Protein AF-A0A2E5UE88-F1 (afdb_monomer)

Radius of gyration: 18.6 Å; Cα contacts (8 Å, |Δi|>4): 549; chains: 1; bounding box: 57×40×59 Å

Mean predicted aligned error: 7.6 Å

pLDDT: mean 87.01, std 12.7, range [44.0, 97.44]

Structure (mmCIF, N/CA/C/O backbone):
data_AF-A0A2E5UE88-F1
#
_entry.id   AF-A0A2E5UE88-F1
#
loop_
_atom_site.group_PDB
_atom_site.id
_atom_site.type_symbol
_atom_site.label_atom_id
_atom_site.label_alt_id
_atom_site.label_comp_id
_atom_site.label_asym_id
_atom_site.label_entity_id
_atom_site.label_seq_id
_atom_site.pdbx_PDB_ins_code
_atom_site.Cartn_x
_atom_site.Cartn_y
_atom_site.Cartn_z
_atom_site.occupancy
_atom_site.B_iso_or_equiv
_atom_site.auth_seq_id
_atom_site.auth_comp_id
_atom_site.auth_asym_id
_atom_site.auth_atom_id
_atom_site.pdbx_PDB_model_num
ATOM 1 N N . MET A 1 1 ? -8.619 -3.404 22.447 1.00 53.38 1 MET A N 1
ATOM 2 C CA . MET A 1 1 ? -9.279 -3.886 21.221 1.00 53.38 1 MET A CA 1
ATOM 3 C C . MET A 1 1 ? -8.755 -2.961 20.154 1.00 53.38 1 MET A C 1
ATOM 5 O O . MET A 1 1 ? -8.925 -1.762 20.351 1.00 53.38 1 MET A O 1
ATOM 9 N N . ALA A 1 2 ? -7.985 -3.499 19.212 1.00 66.44 2 ALA A N 1
ATOM 10 C CA . ALA A 1 2 ? -7.350 -2.713 18.164 1.00 66.44 2 ALA A CA 1
ATOM 11 C C . ALA A 1 2 ? -8.416 -2.163 17.209 1.00 66.44 2 ALA A C 1
ATOM 13 O O . ALA A 1 2 ? -9.511 -2.731 17.106 1.00 66.44 2 ALA A O 1
ATOM 14 N N . ASP A 1 3 ? -8.110 -1.041 16.566 1.00 84.44 3 ASP A N 1
ATOM 15 C CA . ASP A 1 3 ? -8.916 -0.548 15.459 1.00 84.44 3 ASP A CA 1
ATOM 16 C C . ASP A 1 3 ? -8.792 -1.509 14.272 1.00 84.44 3 ASP A C 1
ATOM 18 O O . ASP A 1 3 ? -7.754 -2.145 14.073 1.00 84.44 3 ASP A O 1
ATOM 22 N N . TYR A 1 4 ? -9.876 -1.670 13.513 1.00 88.25 4 TYR A N 1
ATOM 23 C CA . TYR A 1 4 ? -9.910 -2.597 12.389 1.00 88.25 4 TYR A CA 1
ATOM 24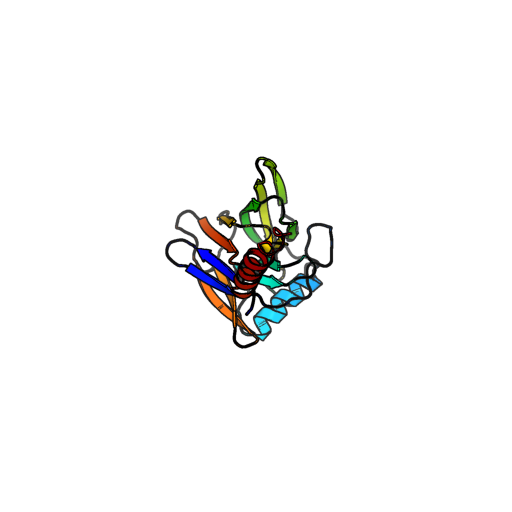 C C . TYR A 1 4 ? -10.749 -2.065 11.233 1.00 88.25 4 TYR A C 1
ATOM 26 O O . TYR A 1 4 ? -11.660 -1.244 11.401 1.00 88.25 4 TYR A O 1
ATOM 34 N N . ILE A 1 5 ? -10.450 -2.583 10.047 1.00 90.19 5 ILE A N 1
ATOM 35 C CA . ILE A 1 5 ? -11.271 -2.412 8.853 1.00 90.19 5 ILE A CA 1
ATOM 36 C C . ILE A 1 5 ? -11.789 -3.770 8.390 1.00 90.19 5 ILE A C 1
ATOM 38 O O . ILE A 1 5 ? -11.120 -4.796 8.526 1.00 90.19 5 ILE A O 1
ATOM 42 N N . GLU A 1 6 ? -12.983 -3.767 7.816 1.00 92.06 6 GLU A N 1
ATOM 43 C CA . GLU A 1 6 ? -13.506 -4.903 7.068 1.00 92.06 6 GLU A CA 1
ATOM 44 C C . GLU A 1 6 ? -13.238 -4.659 5.584 1.00 92.06 6 GLU A C 1
ATOM 46 O O . GLU A 1 6 ? -13.746 -3.700 5.001 1.00 92.06 6 GLU A O 1
ATOM 51 N N . VAL A 1 7 ? -12.428 -5.517 4.973 1.00 91.25 7 VAL A N 1
ATOM 52 C CA . VAL A 1 7 ? -12.197 -5.545 3.529 1.00 91.25 7 VAL A CA 1
ATOM 53 C C . VAL A 1 7 ? -13.207 -6.495 2.901 1.00 91.25 7 VAL A C 1
ATOM 55 O O . VAL A 1 7 ? -13.427 -7.595 3.399 1.00 91.25 7 VAL A O 1
ATOM 58 N N . SER A 1 8 ? -13.823 -6.083 1.800 1.00 91.06 8 SER A N 1
ATOM 59 C CA . SER A 1 8 ? -14.767 -6.882 1.016 1.00 91.06 8 SER A CA 1
ATOM 60 C C . SER A 1 8 ? -14.347 -6.887 -0.452 1.00 91.06 8 SER A C 1
ATOM 62 O O . SER A 1 8 ? -14.257 -5.828 -1.079 1.00 91.06 8 SER A O 1
ATOM 64 N N . GLY A 1 9 ? -14.081 -8.078 -0.993 1.00 80.31 9 GLY A N 1
ATOM 65 C CA . GLY A 1 9 ? -13.635 -8.294 -2.372 1.00 80.31 9 GLY A CA 1
ATOM 66 C C . GLY A 1 9 ? -14.612 -9.125 -3.209 1.00 80.31 9 GLY A C 1
ATOM 67 O O . GLY A 1 9 ? -15.819 -9.155 -2.964 1.00 80.31 9 GLY A O 1
ATOM 68 N N . SER A 1 10 ? -14.083 -9.837 -4.207 1.00 67.62 10 SER A N 1
ATOM 69 C CA . SER A 1 10 ? -14.814 -10.637 -5.207 1.00 67.62 10 SER A CA 1
ATOM 70 C C . SER A 1 10 ? -15.447 -11.940 -4.675 1.00 67.62 10 SER A C 1
ATOM 72 O O . SER A 1 10 ? -15.582 -12.915 -5.414 1.00 67.62 10 SER A O 1
ATOM 74 N N . GLY A 1 11 ? -15.877 -11.962 -3.411 1.00 65.62 11 GLY A N 1
ATOM 75 C CA . GLY A 1 11 ? -16.577 -13.092 -2.789 1.00 65.62 11 GLY A CA 1
ATOM 76 C C . GLY A 1 11 ? -16.147 -13.403 -1.356 1.00 65.62 11 GLY A C 1
ATOM 77 O O . GLY A 1 11 ? -16.855 -14.135 -0.668 1.00 65.62 11 GLY A O 1
ATOM 78 N N . GLU A 1 12 ? -15.037 -12.824 -0.903 1.00 80.12 12 GLU A N 1
ATOM 79 C CA . GLU A 1 12 ? -14.497 -12.999 0.445 1.00 80.12 12 GLU A CA 1
ATOM 80 C C . GLU A 1 12 ? -14.404 -11.657 1.175 1.00 80.12 12 GLU A C 1
ATOM 82 O O . GLU A 1 12 ? -14.329 -10.589 0.554 1.00 80.12 12 GLU A O 1
ATOM 87 N N . SER A 1 13 ? -14.445 -11.730 2.503 1.00 88.69 13 SER A N 1
ATOM 88 C CA . SER A 1 13 ? -14.235 -10.591 3.383 1.00 88.69 13 SER A CA 1
ATOM 89 C C . SER A 1 13 ? -13.193 -10.937 4.436 1.00 88.69 13 SER A C 1
ATOM 91 O O . SER A 1 13 ? -13.182 -12.051 4.963 1.00 88.69 13 SER A O 1
ATOM 93 N N . PHE A 1 14 ? -12.326 -9.971 4.720 1.00 91.19 14 PHE A N 1
ATOM 94 C CA . PHE A 1 14 ? -11.216 -10.092 5.653 1.00 91.19 14 PHE A CA 1
ATOM 95 C C . PHE A 1 14 ? -11.301 -8.971 6.684 1.00 91.19 14 PHE A C 1
ATOM 97 O O . PHE A 1 14 ? -11.641 -7.837 6.348 1.00 91.19 14 PHE A O 1
ATOM 104 N N . ILE A 1 15 ? -10.969 -9.281 7.932 1.00 92.44 15 ILE A N 1
ATOM 105 C CA . ILE A 1 15 ? -10.782 -8.275 8.977 1.00 92.44 15 ILE A CA 1
ATOM 106 C C . ILE A 1 15 ? -9.292 -7.978 9.034 1.00 92.44 15 ILE A C 1
ATOM 108 O O . ILE A 1 15 ? -8.502 -8.906 9.187 1.00 92.44 15 ILE A O 1
ATOM 112 N N . LEU A 1 16 ? -8.927 -6.705 8.903 1.00 94.00 16 LEU A N 1
ATOM 113 C CA . LEU A 1 16 ? -7.554 -6.252 9.100 1.00 94.00 16 LEU A CA 1
ATOM 114 C C . LEU A 1 16 ? -7.503 -5.438 10.382 1.00 94.00 16 LEU A C 1
ATOM 116 O O . LEU A 1 16 ? -8.040 -4.330 10.439 1.00 94.00 16 LEU A O 1
ATOM 120 N N . GLU A 1 17 ? -6.894 -6.015 11.408 1.00 93.75 17 GLU A N 1
ATOM 121 C CA . GLU A 1 17 ? -6.588 -5.326 12.654 1.00 93.75 17 GLU A CA 1
ATOM 122 C C . GLU A 1 17 ? -5.305 -4.507 12.500 1.00 93.75 17 GLU A C 1
ATOM 124 O O . GLU A 1 17 ? -4.358 -4.920 11.821 1.00 93.75 17 GLU A O 1
ATOM 129 N N . ALA A 1 18 ? -5.291 -3.333 13.128 1.00 92.44 18 ALA A N 1
ATOM 130 C CA . ALA A 1 18 ? -4.172 -2.413 13.067 1.00 92.44 18 ALA A CA 1
ATOM 131 C C . ALA A 1 18 ? -3.020 -2.858 13.974 1.00 92.44 18 ALA A C 1
ATOM 133 O O . ALA A 1 18 ? -3.193 -3.033 15.183 1.00 92.44 18 ALA A O 1
ATOM 134 N N . GLY A 1 19 ? -1.830 -2.970 13.391 1.00 92.31 19 GLY A N 1
ATOM 135 C CA . GLY A 1 19 ? -0.568 -2.916 14.127 1.00 92.31 19 GLY A CA 1
ATOM 136 C C . GLY A 1 19 ? -0.056 -1.479 14.244 1.00 92.31 19 GLY A C 1
ATOM 137 O O . GLY A 1 19 ? -0.702 -0.541 13.782 1.00 92.31 19 GLY A O 1
ATOM 138 N N . GLN A 1 20 ? 1.119 -1.300 14.844 1.00 93.12 20 GLN A N 1
ATOM 139 C CA . GLN A 1 20 ? 1.781 0.004 14.929 1.00 93.12 20 GLN A CA 1
ATOM 140 C C . GLN A 1 20 ? 3.044 0.009 14.069 1.00 93.12 20 GLN A C 1
ATOM 142 O O . GLN A 1 20 ? 3.887 -0.881 14.197 1.00 93.12 20 GLN A O 1
ATOM 147 N N . LEU A 1 21 ? 3.199 1.041 13.238 1.00 93.38 21 LEU A N 1
ATOM 148 C CA . LEU A 1 21 ? 4.397 1.278 12.444 1.00 93.38 21 LEU A CA 1
ATOM 149 C C . LEU A 1 21 ? 4.764 2.756 12.444 1.00 93.38 21 LEU A C 1
ATOM 151 O O . LEU A 1 21 ? 3.990 3.635 12.073 1.00 93.38 21 LEU A O 1
ATOM 155 N N . ASP A 1 22 ? 6.013 3.005 12.794 1.00 92.56 22 ASP A N 1
ATOM 156 C CA . ASP A 1 22 ? 6.619 4.325 12.821 1.00 92.56 22 ASP A CA 1
ATOM 157 C C . ASP A 1 22 ? 7.003 4.759 11.390 1.00 92.56 22 ASP A C 1
ATOM 159 O O . ASP A 1 22 ? 8.170 4.752 11.006 1.00 92.56 22 ASP A O 1
ATOM 163 N N . ILE A 1 23 ? 5.993 5.092 10.579 1.00 93.12 23 ILE A N 1
ATOM 164 C CA . ILE A 1 23 ? 6.108 5.566 9.186 1.00 93.12 23 ILE A CA 1
ATOM 165 C C . ILE A 1 23 ? 5.213 6.796 8.937 1.00 93.12 23 ILE A C 1
ATOM 167 O O . ILE A 1 23 ? 4.453 7.200 9.823 1.00 93.12 23 ILE A O 1
ATOM 171 N N . LEU A 1 24 ? 5.289 7.374 7.733 1.00 90.44 24 LEU A N 1
ATOM 172 C CA . LEU A 1 24 ? 4.549 8.557 7.275 1.00 90.44 24 LEU A CA 1
ATOM 173 C C . LEU A 1 24 ? 4.860 9.822 8.093 1.00 90.44 24 LEU A C 1
ATOM 175 O O . LEU A 1 24 ? 3.968 10.558 8.505 1.00 90.44 24 LEU A O 1
ATOM 179 N N . TYR A 1 25 ? 6.146 10.082 8.345 1.00 83.00 25 TYR A N 1
ATOM 180 C CA . TYR A 1 25 ? 6.592 11.274 9.084 1.00 83.00 25 TYR A CA 1
ATOM 181 C C . TYR A 1 25 ? 6.540 12.577 8.271 1.00 83.00 25 TYR A C 1
ATOM 183 O O . TYR A 1 25 ? 6.627 13.667 8.843 1.00 83.00 25 TYR A O 1
ATOM 191 N N . GLY A 1 26 ? 6.494 12.471 6.941 1.00 74.75 26 GLY A N 1
ATOM 192 C CA . GLY A 1 26 ? 6.527 13.604 6.019 1.00 74.75 26 GLY A CA 1
ATOM 193 C C . GLY A 1 26 ? 5.140 14.142 5.661 1.00 74.75 26 GLY A C 1
ATOM 194 O O . GLY A 1 26 ? 4.141 13.439 5.757 1.00 74.75 26 GLY A O 1
ATOM 195 N N . ASN A 1 27 ? 5.103 15.381 5.166 1.00 74.38 27 ASN A N 1
ATOM 196 C CA . ASN A 1 27 ? 3.883 16.024 4.649 1.00 74.38 27 ASN A CA 1
ATOM 197 C C . ASN A 1 27 ? 3.898 16.162 3.116 1.00 74.38 27 ASN A C 1
ATOM 199 O O . ASN A 1 27 ? 3.096 16.897 2.549 1.00 74.38 27 ASN A O 1
ATOM 203 N N . ASP A 1 28 ? 4.839 15.496 2.445 1.00 85.00 28 ASP A N 1
ATOM 204 C CA . ASP A 1 28 ? 5.055 15.631 1.001 1.00 85.00 28 ASP A CA 1
ATOM 205 C C . ASP A 1 28 ? 4.263 14.583 0.193 1.00 85.00 28 ASP A C 1
ATOM 207 O O . ASP A 1 28 ? 4.557 14.358 -0.980 1.00 85.00 28 ASP A O 1
ATOM 211 N N . HIS A 1 29 ? 3.276 13.926 0.820 1.00 91.44 29 HIS A N 1
ATOM 212 C CA . HIS A 1 29 ? 2.484 12.827 0.250 1.00 91.44 29 HIS A CA 1
ATOM 213 C C . HIS A 1 29 ? 3.340 11.678 -0.320 1.00 91.44 29 HIS A C 1
ATOM 215 O O . HIS A 1 29 ? 2.989 11.039 -1.315 1.00 91.44 29 HIS A O 1
ATOM 221 N N . GLN A 1 30 ? 4.490 11.413 0.303 1.00 92.44 30 GLN A N 1
ATOM 222 C CA . GLN A 1 30 ? 5.454 10.398 -0.123 1.00 92.44 30 GLN A CA 1
ATOM 223 C C . GLN A 1 30 ? 5.985 9.598 1.066 1.00 92.44 30 GLN A C 1
ATOM 225 O O . GLN A 1 30 ? 6.118 10.122 2.172 1.00 92.44 30 GLN A O 1
ATOM 230 N N . PHE A 1 31 ? 6.324 8.341 0.801 1.00 93.19 31 PHE A N 1
ATOM 231 C CA . PHE A 1 31 ? 7.123 7.493 1.669 1.00 93.19 31 PHE A CA 1
ATOM 232 C C . PHE A 1 31 ? 8.604 7.787 1.425 1.00 93.19 31 PHE A C 1
ATOM 234 O O . PHE A 1 31 ? 9.065 7.903 0.289 1.00 93.19 31 PHE A O 1
ATOM 241 N N . SER A 1 32 ? 9.381 7.859 2.493 1.00 92.00 32 SER A N 1
ATOM 242 C CA . SER A 1 32 ? 10.835 7.792 2.420 1.00 92.00 32 SER A CA 1
ATOM 243 C C . SER A 1 32 ? 11.302 6.352 2.197 1.00 92.00 32 SER A C 1
ATOM 245 O O . SER A 1 32 ? 10.644 5.392 2.596 1.00 92.00 32 SER A O 1
ATOM 247 N N . MET A 1 33 ? 12.494 6.188 1.620 1.00 88.88 33 MET A N 1
ATOM 248 C CA . MET A 1 33 ? 13.101 4.863 1.420 1.00 88.88 33 MET A CA 1
ATOM 249 C C . MET A 1 33 ? 13.239 4.082 2.730 1.00 88.88 33 MET A C 1
ATOM 251 O O . MET A 1 33 ? 12.906 2.906 2.783 1.00 88.88 33 MET A O 1
ATOM 255 N N . SER A 1 34 ? 13.636 4.754 3.815 1.00 91.38 34 SER A N 1
ATOM 256 C CA . SER A 1 34 ? 13.728 4.130 5.137 1.00 91.38 34 SER A CA 1
ATOM 257 C C . SER A 1 34 ? 12.386 3.624 5.667 1.00 91.38 34 SER A C 1
ATOM 259 O O . SER A 1 34 ? 12.365 2.657 6.420 1.00 91.38 34 SER A O 1
ATOM 261 N N . GLU A 1 35 ? 11.274 4.266 5.302 1.00 94.31 35 GLU A N 1
ATOM 262 C CA . GLU A 1 35 ? 9.937 3.810 5.697 1.00 94.31 35 GLU A CA 1
ATOM 263 C C . GLU A 1 35 ? 9.510 2.582 4.887 1.00 94.31 35 GLU A C 1
ATOM 265 O O . GLU A 1 35 ? 8.920 1.667 5.458 1.00 94.31 35 GLU A O 1
ATOM 270 N N . LEU A 1 36 ? 9.853 2.521 3.594 1.00 93.50 36 LEU A N 1
ATOM 271 C CA . LEU A 1 36 ? 9.628 1.333 2.761 1.00 93.50 36 LEU A CA 1
ATOM 272 C C . LEU A 1 36 ? 10.446 0.136 3.262 1.00 93.50 36 LEU A C 1
ATOM 274 O O . LEU A 1 36 ? 9.891 -0.949 3.437 1.00 93.50 36 LEU A O 1
ATOM 278 N N . ASP A 1 37 ? 11.728 0.353 3.568 1.00 93.44 37 ASP A N 1
ATOM 279 C CA . ASP A 1 37 ? 12.612 -0.665 4.145 1.00 93.44 37 ASP A CA 1
ATOM 280 C C . ASP A 1 37 ? 12.081 -1.159 5.496 1.00 93.44 37 ASP A C 1
ATOM 282 O O . ASP A 1 37 ? 12.030 -2.364 5.738 1.00 93.44 37 ASP A O 1
ATOM 286 N N . LEU A 1 38 ? 11.647 -0.244 6.374 1.00 93.94 38 LEU A N 1
ATOM 287 C CA . LEU A 1 38 ? 11.079 -0.586 7.680 1.00 93.94 38 LEU A CA 1
ATOM 288 C C . LEU A 1 38 ? 9.794 -1.408 7.543 1.00 93.94 38 LEU A C 1
ATOM 290 O O . LEU A 1 38 ? 9.628 -2.405 8.250 1.00 93.94 38 LEU A O 1
ATOM 294 N N . LEU A 1 39 ? 8.895 -1.000 6.647 1.00 94.62 39 LEU A N 1
ATOM 295 C CA . LEU A 1 39 ? 7.633 -1.689 6.402 1.00 94.62 39 LEU A CA 1
ATOM 296 C C . LEU A 1 39 ? 7.886 -3.105 5.863 1.00 94.62 39 LEU A C 1
ATOM 298 O O . LEU A 1 39 ? 7.376 -4.072 6.428 1.00 94.62 39 LEU A O 1
ATOM 302 N N . ALA A 1 40 ? 8.730 -3.245 4.837 1.00 94.75 40 ALA A N 1
ATOM 303 C CA . ALA A 1 40 ? 9.092 -4.545 4.277 1.00 94.75 40 ALA A CA 1
ATOM 304 C C . ALA A 1 40 ? 9.808 -5.437 5.304 1.00 94.75 40 ALA A C 1
ATOM 306 O O . ALA A 1 40 ? 9.448 -6.602 5.467 1.00 94.75 40 ALA A O 1
ATOM 307 N N . ALA A 1 41 ? 10.785 -4.895 6.038 1.00 94.50 41 ALA A N 1
ATOM 308 C CA . ALA A 1 41 ? 11.526 -5.642 7.049 1.00 94.50 41 ALA A CA 1
ATOM 309 C C . ALA A 1 41 ? 10.625 -6.109 8.196 1.00 94.50 41 ALA A C 1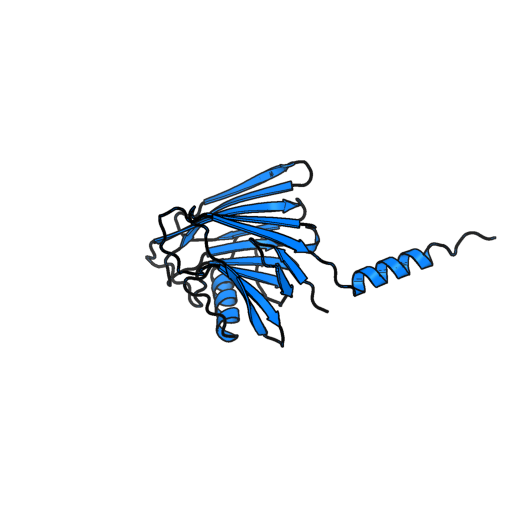
ATOM 311 O O . ALA A 1 41 ? 10.771 -7.239 8.653 1.00 94.50 41 ALA A O 1
ATOM 312 N N . THR A 1 42 ? 9.688 -5.274 8.653 1.00 95.25 42 THR A N 1
ATOM 313 C CA . THR A 1 42 ? 8.751 -5.653 9.720 1.00 95.25 42 THR A CA 1
ATOM 314 C C . THR A 1 42 ? 7.877 -6.827 9.290 1.00 95.25 42 THR A C 1
ATOM 316 O O . THR A 1 42 ? 7.833 -7.836 9.987 1.00 95.25 42 THR A O 1
ATOM 319 N N . LEU A 1 43 ? 7.264 -6.742 8.107 1.00 95.38 43 LEU A N 1
ATOM 320 C CA . LEU A 1 43 ? 6.426 -7.818 7.578 1.00 95.38 43 LEU A CA 1
ATOM 321 C C . LEU A 1 43 ? 7.215 -9.123 7.377 1.00 95.38 43 LEU A C 1
ATOM 323 O O . LEU A 1 43 ? 6.766 -10.193 7.784 1.00 95.38 43 LEU A O 1
ATOM 327 N N . GLN A 1 44 ? 8.422 -9.044 6.812 1.00 94.50 44 GLN A N 1
ATOM 328 C CA . GLN A 1 44 ? 9.254 -10.229 6.583 1.00 94.50 44 GLN A CA 1
ATOM 329 C C . GLN A 1 44 ? 9.783 -10.860 7.872 1.00 94.50 44 GLN A C 1
ATOM 331 O O . GLN A 1 44 ? 9.897 -12.085 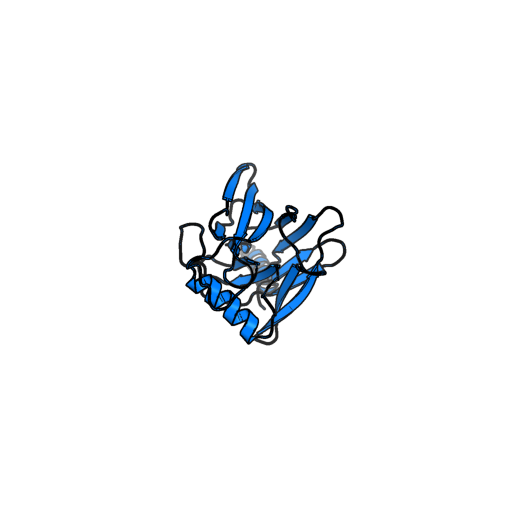7.942 1.00 94.50 44 GLN A O 1
ATOM 336 N N . ASN A 1 45 ? 10.093 -10.059 8.895 1.00 94.75 45 ASN A N 1
ATOM 337 C CA . ASN A 1 45 ? 10.513 -10.573 10.201 1.00 94.75 45 ASN A CA 1
ATOM 338 C C . ASN A 1 45 ? 9.409 -11.402 10.872 1.00 94.75 45 ASN A C 1
ATOM 340 O O . ASN A 1 45 ? 9.723 -12.380 11.553 1.00 94.75 45 ASN A O 1
ATOM 344 N N . ASP A 1 46 ? 8.148 -11.060 10.611 1.00 95.00 46 ASP A N 1
ATOM 345 C CA . ASP A 1 46 ? 6.976 -11.796 11.091 1.00 95.00 46 ASP A CA 1
ATOM 346 C C . ASP A 1 46 ? 6.584 -12.965 10.164 1.00 95.00 46 ASP A C 1
ATOM 348 O O . ASP A 1 46 ? 5.666 -13.730 10.451 1.00 95.00 46 ASP A O 1
ATOM 352 N N . GLY A 1 47 ? 7.332 -13.175 9.075 1.00 93.44 47 GLY A N 1
ATOM 353 C CA . GLY A 1 47 ? 7.162 -14.302 8.157 1.00 93.44 47 GLY A CA 1
ATOM 354 C C . GLY A 1 47 ? 6.215 -14.041 6.984 1.00 93.44 47 GLY A C 1
ATOM 355 O O . GLY A 1 47 ? 5.897 -14.982 6.252 1.00 93.44 47 GLY A O 1
ATOM 356 N N . VAL A 1 48 ? 5.787 -12.794 6.767 1.00 95.06 48 VAL A N 1
ATOM 357 C CA . VAL A 1 48 ? 5.002 -12.398 5.590 1.00 95.06 48 VAL A CA 1
ATOM 358 C C . VAL A 1 48 ? 5.934 -12.226 4.389 1.00 95.06 48 VAL A C 1
ATOM 360 O O . VAL A 1 48 ? 6.832 -11.386 4.389 1.00 95.06 48 VAL A O 1
ATOM 363 N N . ASP A 1 49 ? 5.714 -13.017 3.338 1.00 93.44 49 ASP A N 1
ATOM 364 C CA . ASP A 1 49 ? 6.459 -12.908 2.081 1.00 93.44 49 ASP A CA 1
ATOM 365 C C . ASP A 1 49 ? 5.958 -11.707 1.269 1.00 93.44 49 ASP A C 1
ATOM 367 O O . ASP A 1 49 ? 4.855 -11.735 0.726 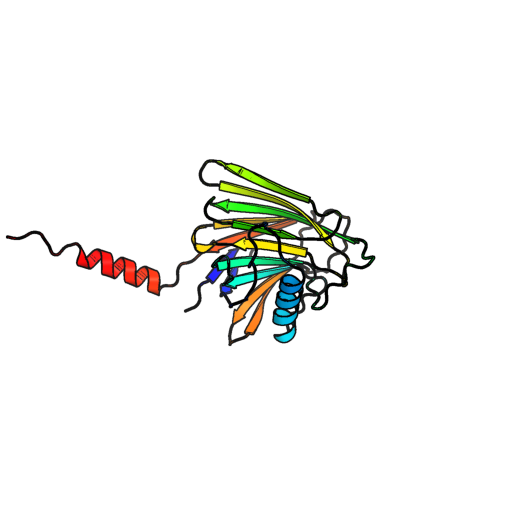1.00 93.44 49 ASP A O 1
ATOM 371 N N . THR A 1 50 ? 6.740 -10.630 1.207 1.00 92.31 50 THR A N 1
ATOM 372 C CA . THR A 1 50 ? 6.357 -9.387 0.515 1.00 92.31 50 THR A CA 1
ATOM 373 C C . THR A 1 50 ? 6.974 -9.238 -0.874 1.00 92.31 50 THR A C 1
ATOM 375 O O . THR A 1 50 ? 6.521 -8.386 -1.641 1.00 92.31 50 THR A O 1
ATOM 378 N N . ALA A 1 51 ? 7.983 -10.044 -1.214 1.00 89.81 51 ALA A N 1
ATOM 379 C CA . ALA A 1 51 ? 8.680 -9.947 -2.492 1.00 89.81 51 ALA A CA 1
ATOM 380 C C . ALA A 1 51 ? 7.790 -10.475 -3.630 1.00 89.81 51 ALA A C 1
ATOM 382 O O . ALA A 1 51 ? 7.219 -11.564 -3.554 1.00 89.81 51 ALA A O 1
ATOM 383 N N . GLY A 1 52 ? 7.629 -9.688 -4.691 1.00 88.19 52 GLY A N 1
ATOM 384 C CA . GLY A 1 52 ? 6.715 -9.976 -5.799 1.00 88.19 52 GLY A CA 1
ATOM 385 C C . GLY A 1 52 ? 5.230 -9.981 -5.416 1.00 88.19 52 GLY A C 1
ATOM 386 O O . GLY A 1 52 ? 4.408 -10.498 -6.179 1.00 88.19 52 GLY A O 1
ATOM 387 N N . ARG A 1 53 ? 4.870 -9.437 -4.244 1.00 94.19 53 ARG A N 1
ATOM 388 C CA . ARG A 1 53 ? 3.485 -9.340 -3.763 1.00 94.19 53 ARG A CA 1
ATOM 389 C C . ARG A 1 53 ? 3.007 -7.897 -3.681 1.00 94.19 53 ARG A C 1
ATOM 391 O O . ARG A 1 53 ? 3.779 -6.964 -3.492 1.00 94.19 53 ARG A O 1
ATOM 398 N N . ILE A 1 54 ? 1.695 -7.743 -3.768 1.00 96.00 54 ILE A N 1
ATOM 399 C CA . ILE A 1 54 ? 0.948 -6.516 -3.517 1.00 96.00 54 ILE A CA 1
ATOM 400 C C . ILE A 1 54 ? 0.273 -6.708 -2.158 1.00 96.00 54 ILE A C 1
ATOM 402 O O . ILE A 1 54 ? -0.707 -7.443 -2.044 1.00 96.00 54 ILE A O 1
ATOM 406 N N . SER A 1 55 ? 0.831 -6.096 -1.121 1.00 97.12 55 SER A N 1
ATOM 407 C CA . SER A 1 55 ? 0.455 -6.335 0.275 1.00 97.12 55 SER A CA 1
ATOM 408 C C . SER A 1 55 ? -0.352 -5.165 0.811 1.00 97.12 55 SER A C 1
ATOM 410 O O . SER A 1 55 ? 0.156 -4.050 0.842 1.00 97.12 55 SER A O 1
ATOM 412 N N . PHE A 1 56 ? -1.581 -5.405 1.255 1.00 97.44 56 PHE A N 1
ATOM 413 C CA . PHE A 1 56 ? -2.422 -4.392 1.891 1.00 97.44 56 PHE A CA 1
ATOM 414 C C . PHE A 1 56 ? -2.553 -4.657 3.384 1.00 97.44 56 PHE A C 1
ATOM 416 O O . PHE A 1 56 ? -2.856 -5.780 3.778 1.00 97.44 56 PHE A O 1
ATOM 423 N N . LEU A 1 57 ? -2.370 -3.627 4.202 1.00 96.56 57 LEU A N 1
ATOM 424 C CA . LEU A 1 57 ? -2.447 -3.710 5.656 1.00 96.56 57 LEU A CA 1
ATOM 425 C C . LEU A 1 57 ? -3.075 -2.450 6.255 1.00 96.56 57 LEU A C 1
ATOM 427 O O . LEU A 1 57 ? -3.059 -1.376 5.651 1.00 96.56 57 LEU A O 1
ATOM 431 N N . LEU A 1 58 ? -3.610 -2.589 7.463 1.00 95.38 58 LEU A N 1
ATOM 432 C CA . LEU A 1 58 ? -4.027 -1.471 8.301 1.00 95.38 58 LEU A CA 1
ATOM 433 C C . LEU A 1 58 ? -2.978 -1.265 9.389 1.00 95.38 58 LEU A C 1
ATOM 435 O O . LEU A 1 58 ? -2.606 -2.227 10.049 1.00 95.38 58 LEU A O 1
ATOM 439 N N . THR A 1 59 ? -2.517 -0.038 9.607 1.00 95.00 59 THR A N 1
ATOM 440 C CA . THR A 1 59 ? -1.525 0.253 10.648 1.00 95.00 59 THR A CA 1
ATOM 441 C C . THR A 1 59 ? -1.707 1.654 11.214 1.00 95.00 59 THR A C 1
ATOM 443 O O . THR A 1 59 ? -2.007 2.596 10.485 1.00 95.00 59 THR A O 1
ATOM 446 N N . GLU A 1 60 ? -1.499 1.815 12.517 1.00 94.06 60 GLU A N 1
ATOM 447 C CA . GLU A 1 60 ? -1.310 3.124 13.135 1.00 94.06 60 GLU A CA 1
ATOM 448 C C . GLU A 1 60 ? 0.052 3.679 12.707 1.00 94.06 60 GLU A C 1
ATOM 450 O O . GLU A 1 60 ? 1.071 2.994 12.817 1.00 94.06 60 GLU A O 1
ATOM 455 N N . THR A 1 61 ? 0.048 4.905 12.186 1.00 94.56 61 THR A N 1
ATOM 456 C CA . THR A 1 61 ? 1.222 5.626 11.673 1.00 94.56 61 THR A CA 1
ATOM 457 C C . THR A 1 61 ? 1.323 7.006 12.308 1.00 94.56 61 THR A C 1
ATOM 459 O O . THR A 1 61 ? 0.431 7.444 13.036 1.00 94.56 61 THR A O 1
ATOM 462 N N . ASN A 1 62 ? 2.373 7.757 11.977 1.00 92.88 62 ASN A N 1
ATOM 463 C CA . ASN A 1 62 ? 2.492 9.145 12.426 1.00 92.88 62 ASN A CA 1
ATOM 464 C C . ASN A 1 62 ? 1.470 10.084 11.768 1.00 92.88 62 ASN A C 1
ATOM 466 O O . ASN A 1 62 ? 1.232 11.174 12.286 1.00 92.88 62 ASN A O 1
ATOM 470 N N . ALA A 1 63 ? 0.842 9.645 10.675 1.00 91.56 63 ALA A N 1
ATOM 471 C CA . ALA A 1 63 ? -0.241 10.341 9.993 1.00 91.56 63 ALA A CA 1
ATOM 472 C C . ALA A 1 63 ? -1.641 9.855 10.428 1.00 91.56 63 ALA A C 1
ATOM 474 O O . ALA A 1 63 ? -2.614 10.159 9.748 1.00 91.56 63 ALA A O 1
ATOM 475 N N . GLY A 1 64 ? -1.749 9.105 11.535 1.00 91.31 64 GLY A N 1
ATOM 476 C CA . GLY A 1 64 ? -3.002 8.515 12.024 1.00 91.31 64 GLY A CA 1
ATOM 477 C C . GLY A 1 64 ? -3.170 7.050 11.619 1.0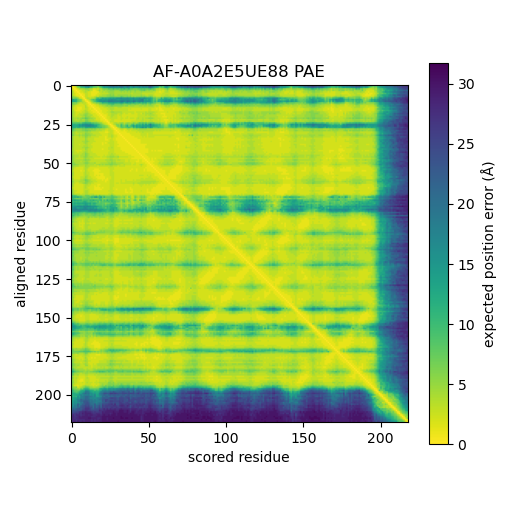0 91.31 64 GLY A C 1
ATOM 478 O O . GLY A 1 64 ? -2.197 6.390 11.229 1.00 91.31 64 GLY A O 1
ATOM 479 N N . LEU A 1 65 ? -4.391 6.518 11.731 1.00 93.25 65 LEU A N 1
ATOM 480 C CA . LEU A 1 65 ? -4.687 5.167 11.258 1.00 93.25 65 LEU A CA 1
ATOM 481 C C . LEU A 1 65 ? -4.636 5.160 9.728 1.00 93.25 65 LEU A C 1
ATOM 483 O O . LEU A 1 65 ? -5.323 5.943 9.072 1.00 93.25 65 LEU A O 1
ATOM 487 N N . SER A 1 66 ? -3.829 4.275 9.154 1.00 94.94 66 SER A N 1
ATOM 488 C CA . SER A 1 66 ? -3.527 4.285 7.726 1.00 94.94 66 SER A CA 1
ATOM 489 C C . SER A 1 66 ? -3.768 2.927 7.090 1.00 94.94 66 SER A C 1
ATOM 491 O O . SER A 1 66 ? -3.302 1.895 7.573 1.00 94.94 66 SER A O 1
ATOM 493 N N . PHE A 1 67 ? -4.473 2.940 5.963 1.00 95.88 67 PHE A N 1
ATOM 494 C CA . PHE A 1 67 ? -4.556 1.811 5.052 1.00 95.88 67 PHE A CA 1
ATOM 495 C C . PHE A 1 67 ? -3.408 1.905 4.049 1.00 95.88 67 PHE A C 1
ATOM 497 O O . PHE A 1 67 ? -3.369 2.828 3.234 1.00 95.88 67 PHE A O 1
ATOM 504 N N . VAL A 1 68 ? -2.478 0.957 4.117 1.00 97.25 68 VAL A N 1
ATOM 505 C CA . VAL A 1 68 ? -1.217 0.966 3.372 1.00 97.25 68 VAL A CA 1
ATOM 506 C C . VAL A 1 68 ? -1.206 -0.179 2.362 1.00 97.25 68 VAL A C 1
ATOM 508 O O . VAL A 1 68 ? -1.599 -1.298 2.673 1.00 97.25 68 VAL A O 1
ATOM 511 N N . GLY A 1 69 ? -0.742 0.099 1.148 1.00 97.12 69 GLY A N 1
ATOM 512 C CA . GLY A 1 69 ? -0.369 -0.873 0.130 1.00 97.12 69 GLY A CA 1
ATOM 513 C C . GLY A 1 69 ? 1.140 -0.830 -0.105 1.00 97.12 69 GLY A C 1
ATOM 514 O O . GLY A 1 69 ? 1.669 0.228 -0.430 1.00 97.12 69 GLY A O 1
ATOM 515 N N . LEU A 1 70 ? 1.822 -1.964 0.040 1.00 96.88 70 LEU A N 1
ATOM 516 C CA . LEU 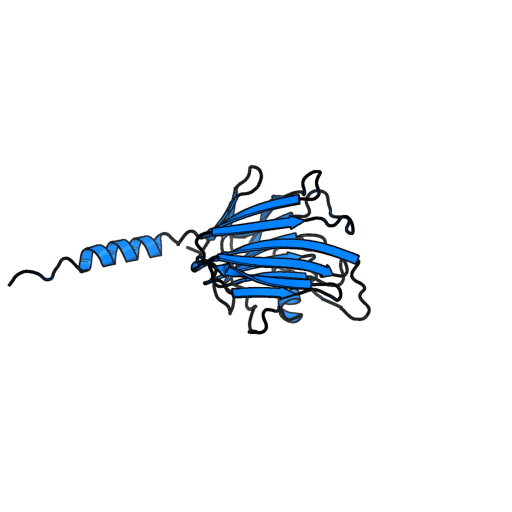A 1 70 ? 3.236 -2.165 -0.282 1.00 96.88 70 LEU A CA 1
ATOM 517 C C . LEU A 1 70 ? 3.356 -3.080 -1.501 1.00 96.88 70 LEU A C 1
ATOM 519 O O . LEU A 1 70 ? 2.848 -4.203 -1.490 1.00 96.88 70 LEU A O 1
ATOM 523 N N . PHE A 1 71 ? 4.048 -2.621 -2.535 1.00 95.31 71 PHE A N 1
ATOM 524 C CA . PHE A 1 71 ? 4.249 -3.345 -3.784 1.00 95.31 71 PHE A CA 1
ATOM 525 C C . PHE A 1 71 ? 5.704 -3.781 -3.867 1.00 95.31 71 PHE A C 1
ATOM 527 O O . PHE A 1 71 ? 6.602 -2.941 -3.903 1.00 95.31 71 PHE A O 1
ATOM 534 N N . ASP A 1 72 ? 5.894 -5.100 -3.861 1.00 89.94 72 ASP A N 1
ATOM 535 C CA . ASP A 1 72 ? 7.192 -5.766 -3.877 1.00 89.94 72 ASP A CA 1
ATOM 536 C C . ASP A 1 72 ? 8.112 -5.316 -2.742 1.00 89.94 72 ASP A C 1
ATOM 538 O O . ASP A 1 72 ? 9.158 -4.705 -2.945 1.00 89.94 72 ASP A O 1
ATOM 542 N N . GLY A 1 73 ? 7.671 -5.571 -1.511 1.00 83.38 73 GLY A N 1
ATOM 543 C CA . GLY A 1 73 ? 8.405 -5.160 -0.322 1.00 83.38 73 GLY A CA 1
ATOM 544 C C . GLY A 1 73 ? 9.768 -5.836 -0.258 1.00 83.38 73 GLY A C 1
ATOM 545 O O . GLY A 1 73 ? 9.831 -7.037 0.014 1.00 83.38 73 GLY A O 1
ATOM 546 N N . VAL A 1 74 ? 10.842 -5.071 -0.435 1.00 87.06 74 VAL A N 1
ATOM 547 C CA . VAL A 1 74 ? 12.219 -5.519 -0.219 1.00 87.06 74 VAL A CA 1
ATOM 548 C C . VAL A 1 74 ? 12.827 -4.762 0.966 1.00 87.06 74 VAL A C 1
ATOM 550 O O . VAL A 1 74 ? 12.678 -3.547 1.056 1.00 87.06 74 VAL A O 1
ATOM 553 N N . PRO A 1 75 ? 13.510 -5.445 1.903 1.00 76.00 75 PRO A N 1
ATOM 554 C CA . PRO A 1 75 ? 13.993 -4.825 3.140 1.00 76.00 75 PRO A CA 1
ATOM 555 C C . PRO A 1 75 ? 15.227 -3.932 2.931 1.00 76.00 75 PRO A C 1
ATOM 557 O O . PRO A 1 75 ? 15.704 -3.316 3.882 1.00 76.00 75 PRO A O 1
ATOM 560 N N . PHE A 1 76 ? 15.766 -3.901 1.708 1.00 82.75 76 PHE A N 1
ATOM 561 C CA . PHE A 1 76 ? 16.893 -3.067 1.306 1.00 82.75 76 PHE A CA 1
ATOM 562 C C . PHE A 1 76 ? 16.638 -2.525 -0.102 1.00 82.75 76 PHE A C 1
ATOM 564 O O . PHE A 1 76 ? 17.054 -3.137 -1.086 1.00 82.75 76 PHE A O 1
ATOM 571 N N . ASN A 1 77 ? 15.945 -1.393 -0.190 1.00 82.62 77 ASN A N 1
ATOM 572 C CA . ASN A 1 77 ? 15.734 -0.681 -1.443 1.00 82.62 77 ASN A CA 1
ATOM 573 C C . ASN A 1 77 ? 17.074 -0.163 -1.995 1.00 82.62 77 ASN A C 1
ATOM 575 O O . ASN A 1 77 ? 17.732 0.669 -1.363 1.00 82.62 77 ASN A O 1
ATOM 579 N N . ASP A 1 78 ? 17.468 -0.617 -3.189 1.00 81.12 78 ASP A N 1
ATOM 580 C CA . ASP A 1 78 ? 18.639 -0.103 -3.912 1.00 81.12 78 ASP A CA 1
ATOM 581 C C . ASP A 1 78 ? 18.225 0.488 -5.271 1.00 81.12 78 ASP A C 1
ATOM 583 O O . ASP A 1 78 ? 18.226 -0.201 -6.289 1.00 81.12 78 ASP A O 1
ATOM 587 N N . PRO A 1 79 ? 17.883 1.786 -5.323 1.00 76.94 79 PRO A N 1
ATOM 588 C CA . PRO A 1 79 ? 17.483 2.449 -6.564 1.00 76.94 79 PRO A CA 1
ATOM 589 C C . PRO A 1 79 ? 18.672 2.741 -7.500 1.00 76.94 79 PRO A C 1
ATOM 591 O O . PRO A 1 79 ? 18.500 3.340 -8.567 1.00 76.94 79 PRO A O 1
ATOM 594 N N . SER A 1 80 ? 19.917 2.426 -7.111 1.00 76.56 80 SER A N 1
ATOM 595 C CA . SER A 1 80 ? 21.101 2.815 -7.878 1.00 76.56 80 SER A CA 1
ATOM 596 C C . SER A 1 80 ? 21.223 2.020 -9.179 1.00 76.56 80 SER A C 1
ATOM 598 O O . SER A 1 80 ? 21.862 0.972 -9.238 1.00 76.56 80 SER A O 1
ATOM 600 N N . GLY A 1 81 ? 20.721 2.602 -10.267 1.00 67.62 81 GLY A N 1
ATOM 601 C CA . GLY A 1 81 ? 20.741 1.966 -11.583 1.00 67.62 81 GLY A CA 1
ATOM 602 C C . GLY A 1 81 ? 19.597 0.976 -11.792 1.00 67.62 81 GLY A C 1
ATOM 603 O O . GLY A 1 81 ? 19.654 0.236 -12.775 1.00 67.62 81 GLY A O 1
ATOM 604 N N . SER A 1 82 ? 18.586 1.004 -10.914 1.00 80.56 82 SER A N 1
ATOM 605 C CA . SER A 1 82 ? 17.337 0.275 -11.100 1.00 80.56 82 SER A CA 1
ATOM 606 C C . SER A 1 82 ? 16.607 0.790 -12.342 1.00 80.56 82 SER A C 1
ATOM 608 O O . SER A 1 82 ? 16.663 1.980 -12.692 1.00 80.56 82 SER A O 1
ATOM 610 N N . ILE A 1 83 ? 15.957 -0.120 -13.060 1.00 84.81 83 ILE A N 1
ATOM 611 C CA . ILE A 1 83 ? 15.097 0.217 -14.195 1.00 84.81 83 ILE A CA 1
ATOM 612 C C . ILE A 1 83 ? 13.763 -0.440 -13.919 1.00 84.81 83 ILE A C 1
ATOM 614 O O . ILE A 1 83 ? 13.679 -1.662 -13.912 1.00 84.81 83 ILE A O 1
ATOM 618 N N . SER A 1 84 ? 12.725 0.375 -13.743 1.00 89.62 84 SER A N 1
ATOM 619 C CA . SER A 1 84 ? 11.401 -0.146 -13.440 1.00 89.62 84 SER A CA 1
ATOM 620 C C . SER A 1 84 ? 10.937 -1.134 -14.506 1.00 89.62 84 SER A C 1
ATOM 622 O O . SER A 1 84 ? 10.859 -0.801 -15.695 1.00 89.62 84 SER A O 1
ATOM 624 N N . ASP A 1 85 ? 10.641 -2.349 -14.062 1.00 89.25 85 ASP A N 1
ATOM 625 C CA . ASP A 1 85 ? 10.178 -3.463 -14.883 1.00 89.25 85 ASP A CA 1
ATOM 626 C C . ASP A 1 85 ? 8.800 -3.978 -14.433 1.00 89.25 85 ASP A C 1
ATOM 628 O O . ASP A 1 85 ? 8.174 -4.769 -15.142 1.00 89.25 85 ASP A O 1
ATOM 632 N N . HIS A 1 86 ? 8.299 -3.478 -13.301 1.00 92.12 86 HIS A N 1
ATOM 633 C CA . HIS A 1 86 ? 6.966 -3.741 -12.788 1.00 92.12 86 HIS A CA 1
ATOM 634 C C . HIS A 1 86 ? 6.137 -2.464 -12.720 1.00 92.12 86 HIS A C 1
ATOM 636 O O . HIS A 1 86 ? 6.621 -1.395 -12.350 1.00 92.12 86 HIS A O 1
ATOM 642 N N . PHE A 1 87 ? 4.869 -2.600 -13.094 1.00 94.31 87 PHE A N 1
ATOM 643 C CA . PHE A 1 87 ? 3.907 -1.528 -13.237 1.00 94.31 87 PHE A CA 1
ATOM 644 C C . PHE A 1 87 ? 2.543 -1.967 -12.707 1.00 94.31 87 PHE A C 1
ATOM 646 O O . PHE A 1 87 ? 2.056 -3.055 -13.017 1.00 94.31 87 PHE A O 1
ATOM 653 N N . LEU A 1 88 ? 1.893 -1.093 -11.944 1.00 96.25 88 LEU A N 1
ATOM 654 C CA . LEU A 1 88 ? 0.565 -1.338 -11.390 1.00 96.25 88 LEU A CA 1
ATOM 655 C C . LEU A 1 88 ? -0.286 -0.078 -11.493 1.00 96.25 88 LEU A C 1
ATOM 657 O O . LEU A 1 88 ? 0.068 0.966 -10.947 1.00 96.25 88 LEU A O 1
ATOM 661 N N . GLY A 1 89 ? -1.432 -0.180 -12.159 1.00 96.62 89 GLY A N 1
ATOM 662 C CA . GLY A 1 89 ? -2.458 0.850 -12.082 1.00 96.62 89 GLY A CA 1
ATOM 663 C C . GLY A 1 89 ? -3.237 0.716 -10.777 1.00 96.62 89 GLY A C 1
ATOM 664 O O . GLY A 1 89 ? -3.690 -0.373 -10.432 1.00 96.62 89 GLY A O 1
ATOM 665 N N . LEU A 1 90 ? -3.438 1.820 -10.070 1.00 97.31 90 LEU A N 1
ATOM 666 C CA . LEU A 1 90 ? -4.259 1.900 -8.871 1.00 97.31 90 LEU A CA 1
ATOM 667 C C . LEU A 1 90 ? -5.205 3.089 -8.991 1.00 97.31 90 LEU A C 1
ATOM 669 O O . LEU A 1 90 ? -4.781 4.219 -9.215 1.00 97.31 90 LEU A O 1
ATOM 673 N N . SER A 1 91 ? -6.493 2.840 -8.791 1.00 97.25 91 SER A N 1
ATOM 674 C CA . SER A 1 91 ? -7.504 3.881 -8.654 1.00 97.25 91 SER A CA 1
ATOM 675 C C . SER A 1 91 ? -8.247 3.681 -7.344 1.00 97.25 91 SER A C 1
ATOM 677 O O . SER A 1 91 ? -8.859 2.632 -7.135 1.00 97.25 91 SER A O 1
ATOM 679 N N . SER A 1 92 ? -8.177 4.668 -6.456 1.00 96.75 92 SER A N 1
ATOM 680 C CA . SER A 1 92 ? -8.717 4.564 -5.106 1.00 96.75 92 SER A CA 1
ATOM 681 C C . SER A 1 92 ? -9.524 5.795 -4.718 1.00 96.75 92 SER A C 1
ATOM 683 O O . SER A 1 92 ? -9.097 6.918 -4.971 1.00 96.75 92 SER A O 1
ATOM 685 N N . THR A 1 93 ? -10.690 5.596 -4.106 1.00 95.50 93 THR A N 1
ATOM 686 C CA . THR A 1 93 ? -11.588 6.679 -3.675 1.00 95.50 93 THR A CA 1
ATOM 687 C C . THR A 1 93 ? -11.876 6.592 -2.187 1.00 95.50 93 THR A C 1
ATOM 689 O O . THR A 1 93 ? -12.173 5.502 -1.703 1.00 95.50 93 THR A O 1
ATOM 692 N N . THR A 1 94 ? -11.893 7.728 -1.494 1.00 94.50 94 THR A N 1
ATOM 693 C CA . THR A 1 94 ? -12.236 7.838 -0.063 1.00 94.50 94 THR A CA 1
ATOM 694 C C . THR A 1 94 ? -12.876 9.206 0.234 1.00 94.50 94 THR A C 1
ATOM 696 O O . THR A 1 94 ? -13.066 10.011 -0.684 1.00 94.50 94 THR A O 1
ATOM 699 N N . THR A 1 95 ? -13.232 9.482 1.490 1.00 90.44 95 THR A N 1
ATOM 700 C CA . THR A 1 95 ? -13.755 10.786 1.941 1.00 90.44 95 THR A CA 1
ATOM 701 C C . THR A 1 95 ? -12.653 11.840 2.043 1.00 90.44 95 THR A C 1
ATOM 703 O O . THR A 1 95 ? -11.484 11.495 2.188 1.00 90.44 95 THR A O 1
ATOM 706 N N . THR A 1 96 ? -12.987 13.134 1.987 1.00 87.75 96 THR A N 1
ATOM 707 C CA . THR A 1 96 ? -11.981 14.224 1.952 1.00 87.75 96 THR A CA 1
ATOM 708 C C . THR A 1 96 ? -11.218 14.446 3.266 1.00 87.75 96 THR A C 1
ATOM 710 O O . THR A 1 96 ? -10.286 15.244 3.286 1.00 87.75 96 THR A O 1
ATOM 713 N N . GLY A 1 97 ? -11.582 13.742 4.345 1.00 86.94 97 GLY A N 1
ATOM 714 C CA . GLY A 1 97 ? -10.860 13.764 5.627 1.00 86.94 97 GLY A CA 1
ATOM 715 C C . GLY A 1 97 ? -9.581 12.917 5.652 1.00 86.94 97 GLY A C 1
ATOM 716 O O . GLY A 1 97 ? -8.716 13.137 6.495 1.00 86.94 97 GLY A O 1
ATOM 717 N N . SER A 1 98 ? -9.424 11.973 4.719 1.00 91.38 98 SER A N 1
ATOM 718 C CA . SER A 1 98 ? -8.205 11.161 4.625 1.00 91.38 98 SER A CA 1
ATOM 719 C C . SER A 1 98 ? -7.064 11.914 3.942 1.00 91.38 98 SER A C 1
ATOM 721 O O . SER A 1 98 ? -7.288 12.689 3.012 1.00 91.38 98 SER A O 1
ATOM 723 N N . ASP A 1 99 ? -5.832 11.633 4.353 1.00 92.75 99 ASP A N 1
ATOM 724 C CA . ASP A 1 99 ? -4.632 12.118 3.666 1.00 92.75 99 ASP A CA 1
ATOM 725 C C . ASP A 1 99 ? -4.034 11.015 2.789 1.00 92.75 99 ASP A C 1
ATOM 727 O O . ASP A 1 99 ? -4.290 9.836 3.023 1.00 92.75 99 ASP A O 1
ATOM 731 N N . TRP A 1 100 ? -3.254 11.362 1.773 1.00 94.06 100 TRP A N 1
ATOM 732 C CA . TRP A 1 100 ? -2.699 10.391 0.841 1.00 94.06 100 TRP A CA 1
ATOM 733 C C . TRP A 1 100 ? -1.192 10.395 0.745 1.00 94.06 100 TRP A C 1
ATOM 735 O O . TRP A 1 100 ? -0.535 11.420 0.891 1.00 94.06 100 TRP A O 1
ATOM 745 N N . TYR A 1 101 ? -0.658 9.223 0.420 1.00 96.38 101 TYR A N 1
ATOM 746 C CA . TYR A 1 101 ? 0.758 9.015 0.186 1.00 96.38 101 TYR A CA 1
ATOM 747 C C . TYR A 1 101 ? 0.941 8.061 -0.987 1.00 96.38 101 TYR A C 1
ATOM 749 O O . TYR A 1 101 ? 0.260 7.040 -1.083 1.00 96.38 101 TYR A O 1
ATOM 757 N N . ALA A 1 102 ? 1.860 8.378 -1.890 1.00 96.00 102 ALA A N 1
ATOM 758 C CA . ALA A 1 102 ? 2.196 7.511 -3.010 1.00 96.00 102 ALA A CA 1
ATOM 759 C C . ALA A 1 102 ? 3.675 7.658 -3.360 1.00 96.00 102 ALA A C 1
ATOM 761 O O . ALA A 1 102 ? 4.193 8.764 -3.507 1.00 96.00 102 ALA A O 1
ATOM 762 N N . THR A 1 103 ? 4.380 6.544 -3.504 1.00 94.62 103 THR A N 1
ATOM 763 C CA . THR A 1 103 ? 5.800 6.533 -3.863 1.00 94.62 103 THR A CA 1
ATOM 764 C C . THR A 1 103 ? 6.115 5.334 -4.734 1.00 94.62 103 THR A C 1
ATOM 766 O O . THR A 1 103 ? 5.572 4.252 -4.543 1.00 94.62 103 THR A O 1
ATOM 769 N N . GLY A 1 104 ? 6.995 5.545 -5.700 1.00 91.94 104 GLY A N 1
ATOM 770 C CA . GLY A 1 104 ? 7.567 4.516 -6.549 1.00 91.94 104 GLY A CA 1
ATOM 771 C C . GLY A 1 104 ? 8.736 5.104 -7.330 1.00 91.94 104 GLY A C 1
ATOM 772 O O . GLY A 1 104 ? 9.092 6.274 -7.158 1.00 91.94 104 GLY A O 1
ATOM 773 N N . ASP A 1 105 ? 9.312 4.297 -8.206 1.00 91.81 105 ASP A N 1
ATOM 774 C CA . ASP A 1 105 ? 10.474 4.655 -9.007 1.00 91.81 105 ASP A CA 1
ATOM 775 C C . ASP A 1 105 ? 10.113 5.538 -10.209 1.00 91.81 105 ASP A C 1
ATOM 777 O O . ASP A 1 105 ? 8.961 5.929 -10.439 1.00 91.81 105 ASP A O 1
ATOM 781 N N . ASN A 1 106 ? 11.132 5.856 -11.008 1.00 89.12 106 ASN A N 1
ATOM 782 C CA . ASN A 1 106 ? 10.983 6.584 -12.258 1.00 89.12 106 ASN A CA 1
ATOM 783 C C . ASN A 1 106 ? 9.990 5.886 -13.206 1.00 89.12 106 ASN A C 1
ATOM 785 O O . ASN A 1 106 ? 10.185 4.744 -13.604 1.00 89.12 106 ASN A O 1
ATOM 789 N N . GLY A 1 107 ? 8.953 6.614 -13.616 1.00 87.19 107 GLY A N 1
ATOM 790 C CA . GLY A 1 107 ? 7.811 6.064 -14.349 1.00 87.19 107 GLY A CA 1
ATOM 791 C C . GLY A 1 107 ? 6.530 6.067 -13.521 1.00 87.19 107 GLY A C 1
ATOM 792 O O . GLY A 1 107 ? 5.448 6.037 -14.104 1.00 87.19 107 GLY A O 1
ATOM 793 N N . THR A 1 108 ? 6.643 6.206 -12.195 1.00 93.31 108 THR A N 1
ATOM 794 C CA . THR A 1 108 ? 5.491 6.419 -11.322 1.00 93.31 108 THR A CA 1
ATOM 795 C C . THR A 1 108 ? 4.829 7.760 -11.629 1.00 93.31 108 THR A C 1
ATOM 797 O O . THR A 1 108 ? 5.493 8.795 -11.729 1.00 93.31 108 THR A O 1
ATOM 800 N N . GLN A 1 109 ? 3.510 7.747 -11.782 1.00 95.06 109 GLN A N 1
ATOM 801 C CA . GLN A 1 109 ? 2.679 8.930 -11.989 1.00 95.06 109 GLN A CA 1
ATOM 802 C C . GLN A 1 109 ? 1.497 8.854 -11.037 1.00 95.06 109 GLN A C 1
ATOM 804 O O . GLN A 1 109 ? 0.800 7.846 -11.027 1.00 95.06 109 GLN A O 1
ATOM 809 N N . THR A 1 110 ? 1.265 9.910 -10.265 1.00 96.00 110 THR A N 1
ATOM 810 C CA . THR A 1 110 ? 0.149 9.988 -9.321 1.00 96.00 110 THR A CA 1
ATOM 811 C C . THR A 1 110 ? -0.589 11.292 -9.530 1.00 96.00 110 THR A C 1
ATOM 813 O O . THR A 1 110 ? 0.008 12.364 -9.435 1.00 96.00 110 THR A O 1
ATOM 816 N N . ASP A 1 111 ? -1.890 11.180 -9.762 1.00 96.44 111 ASP A N 1
ATOM 817 C CA . ASP A 1 111 ? -2.816 12.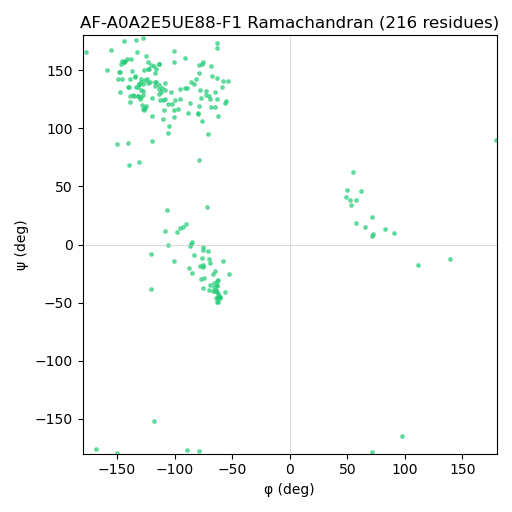294 -9.828 1.00 96.44 111 ASP A CA 1
ATOM 818 C C . ASP A 1 111 ? -3.849 12.176 -8.705 1.00 96.44 111 ASP A C 1
ATOM 820 O O . ASP A 1 111 ? -4.411 11.106 -8.450 1.00 96.44 111 ASP A O 1
ATOM 824 N N . TRP A 1 112 ? -4.126 13.306 -8.059 1.00 95.12 112 TRP A N 1
ATOM 825 C CA . TRP A 1 112 ? -5.149 13.438 -7.030 1.00 95.12 112 TRP A CA 1
ATOM 826 C C . TRP A 1 112 ? -6.247 14.395 -7.493 1.00 95.12 112 TRP A C 1
ATOM 828 O O . TRP A 1 112 ? -5.972 15.444 -8.085 1.00 95.12 112 TRP A O 1
ATOM 838 N N . TYR A 1 113 ? -7.495 14.043 -7.193 1.00 95.31 113 TYR A N 1
ATOM 839 C CA . TYR A 1 113 ? -8.671 14.824 -7.550 1.00 95.31 113 TYR A CA 1
ATOM 840 C C . TYR A 1 113 ? -9.641 14.931 -6.371 1.00 95.31 113 TYR A C 1
ATOM 842 O O . TYR A 1 113 ? -10.101 13.919 -5.843 1.00 95.31 113 TYR A O 1
ATOM 850 N N . ASP A 1 114 ? -10.041 16.157 -6.036 1.00 94.06 114 ASP A N 1
ATOM 851 C CA . ASP A 1 114 ? -11.256 16.421 -5.260 1.00 94.06 114 ASP A CA 1
ATOM 852 C C . ASP A 1 114 ? -12.466 16.339 -6.204 1.00 94.06 114 ASP A C 1
ATOM 854 O O . ASP A 1 114 ? -12.611 17.144 -7.132 1.00 94.06 114 ASP A O 1
ATOM 858 N N . LEU A 1 115 ? -13.321 15.335 -6.000 1.00 92.31 115 LEU A N 1
ATOM 859 C CA . LEU A 1 115 ? -14.518 15.108 -6.814 1.00 92.31 115 LEU A CA 1
ATOM 860 C C . LEU A 1 115 ? -15.733 15.899 -6.297 1.00 92.31 115 LEU A C 1
ATOM 862 O O . LEU A 1 115 ? -16.810 15.848 -6.902 1.00 92.31 115 LEU A O 1
ATOM 866 N N . GLY A 1 116 ? -15.575 16.645 -5.201 1.00 89.75 116 GLY A N 1
ATOM 867 C CA . GLY A 1 116 ? -16.657 17.273 -4.462 1.00 89.75 116 GLY A CA 1
ATOM 868 C C . GLY A 1 116 ? -17.507 16.255 -3.698 1.00 89.75 116 GLY A C 1
ATOM 869 O O . GLY A 1 116 ? -17.262 15.053 -3.720 1.00 89.75 116 GLY A O 1
ATOM 870 N N . ASN A 1 117 ? -18.541 16.747 -3.007 1.00 88.56 117 ASN A N 1
ATOM 871 C CA . ASN A 1 117 ? -19.435 15.925 -2.175 1.00 88.56 117 ASN A CA 1
ATOM 872 C C . ASN A 1 117 ? -18.696 15.044 -1.150 1.00 88.56 117 ASN A C 1
ATOM 874 O O . ASN A 1 117 ? -19.111 13.913 -0.912 1.00 88.56 117 ASN A O 1
ATOM 878 N N . ASP A 1 118 ? -17.623 15.571 -0.551 1.00 89.88 118 ASP A N 1
ATOM 879 C CA . ASP A 1 118 ? -16.801 14.844 0.424 1.00 89.88 118 ASP A CA 1
ATOM 880 C C . ASP A 1 118 ? -16.225 13.535 -0.147 1.00 89.88 118 ASP A C 1
ATOM 882 O O . ASP A 1 118 ? -16.185 12.505 0.514 1.00 89.88 118 ASP A O 1
ATOM 886 N N . THR A 1 119 ? -15.824 13.551 -1.421 1.00 92.38 119 THR A N 1
ATOM 887 C CA . THR A 1 119 ? -15.175 12.421 -2.091 1.00 92.38 119 THR A CA 1
ATOM 888 C C . THR A 1 119 ? -13.901 12.884 -2.783 1.00 92.38 119 THR A C 1
ATOM 890 O O . THR A 1 119 ? -13.905 13.861 -3.530 1.00 92.38 119 THR A O 1
ATOM 893 N N . GLN A 1 120 ? -12.824 12.133 -2.592 1.00 95.06 120 GLN A N 1
ATOM 894 C CA . GLN A 1 120 ? -11.562 12.303 -3.301 1.00 95.06 120 GLN A CA 1
ATOM 895 C C . GLN A 1 120 ? -11.155 11.017 -4.020 1.00 95.06 120 GLN A C 1
ATOM 897 O O . GLN A 1 120 ? -11.593 9.918 -3.670 1.00 95.06 120 GLN A O 1
ATOM 902 N N . LEU A 1 121 ? -10.328 11.174 -5.049 1.00 95.69 121 LEU A N 1
ATOM 903 C CA . LEU A 1 121 ? -9.829 10.111 -5.910 1.00 95.69 121 LEU A CA 1
ATOM 904 C C . LEU A 1 121 ? -8.319 10.246 -6.069 1.00 95.69 121 LEU A C 1
ATOM 906 O O . LEU A 1 121 ? -7.817 11.323 -6.382 1.00 95.69 121 LEU A O 1
ATOM 910 N N . ILE A 1 122 ? -7.630 9.116 -5.964 1.00 96.56 122 ILE A N 1
ATOM 911 C CA . ILE A 1 122 ? -6.264 8.947 -6.446 1.00 96.56 122 ILE A CA 1
ATOM 912 C C . ILE A 1 122 ? -6.267 8.017 -7.632 1.00 96.56 122 ILE A C 1
ATOM 914 O O . ILE A 1 122 ? -6.908 6.964 -7.618 1.00 96.56 122 ILE A O 1
ATOM 918 N N . ASN A 1 123 ? -5.533 8.425 -8.655 1.00 96.94 123 ASN A N 1
ATOM 919 C CA . ASN A 1 123 ? -5.219 7.601 -9.797 1.00 96.94 123 ASN A CA 1
ATOM 920 C C . ASN A 1 123 ? -3.703 7.579 -9.967 1.00 96.94 123 ASN A C 1
ATOM 922 O O . ASN A 1 123 ? -3.090 8.617 -10.214 1.00 96.94 123 ASN A O 1
ATOM 926 N N . SER A 1 124 ? -3.117 6.399 -9.836 1.00 96.62 124 SER A N 1
ATOM 927 C CA . SER A 1 124 ? -1.676 6.211 -9.875 1.00 96.62 124 SER A CA 1
ATOM 928 C C . SER A 1 124 ? -1.297 5.085 -10.822 1.00 96.62 124 SER A C 1
ATOM 930 O O . SER A 1 124 ? -1.909 4.021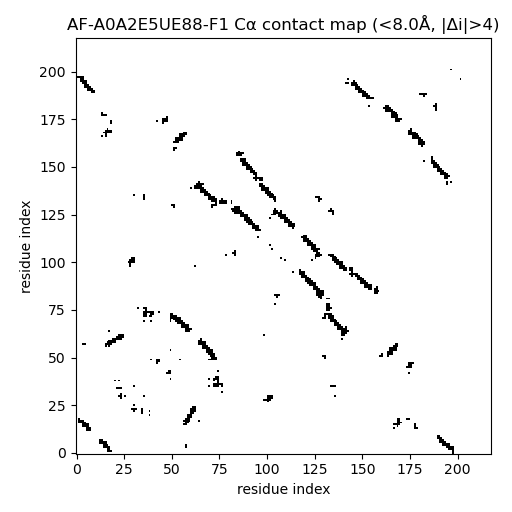 -10.824 1.00 96.62 124 SER A O 1
ATOM 932 N N . LEU A 1 125 ? -0.246 5.308 -11.600 1.00 96.44 125 LEU A N 1
ATOM 933 C CA . LEU A 1 125 ? 0.558 4.256 -12.200 1.00 96.44 125 LEU A CA 1
ATOM 934 C C . LEU A 1 125 ? 1.811 4.130 -11.342 1.00 96.44 125 LEU A C 1
ATOM 936 O O . LEU A 1 125 ? 2.632 5.041 -11.345 1.00 96.44 125 LEU A O 1
ATOM 940 N N . PHE A 1 126 ? 1.950 3.040 -10.601 1.00 96.06 126 PHE A N 1
ATOM 941 C CA . PHE A 1 126 ? 3.161 2.734 -9.845 1.00 96.06 126 PHE A CA 1
ATOM 942 C C . PHE A 1 126 ? 4.159 2.012 -10.732 1.00 96.06 126 PHE A C 1
ATOM 944 O O . PHE A 1 126 ? 3.754 1.156 -11.514 1.00 96.06 126 PHE A O 1
ATOM 951 N N . ALA A 1 127 ? 5.438 2.350 -10.593 1.00 94.38 127 ALA A N 1
ATOM 952 C CA . ALA A 1 127 ? 6.550 1.689 -11.260 1.00 94.38 127 ALA A CA 1
ATOM 953 C C . ALA A 1 127 ? 7.640 1.349 -10.232 1.00 94.38 127 ALA A C 1
ATOM 955 O O . ALA A 1 127 ? 7.921 2.170 -9.359 1.00 94.38 127 ALA A O 1
ATOM 956 N N . TRP A 1 128 ? 8.239 0.164 -10.321 1.00 94.00 128 TRP A N 1
ATOM 957 C CA . TRP A 1 128 ? 9.366 -0.271 -9.481 1.00 94.00 128 TRP A CA 1
ATOM 958 C C . TRP A 1 128 ? 10.188 -1.357 -10.198 1.00 94.00 128 TRP A C 1
ATOM 960 O O . TRP A 1 128 ? 9.774 -1.857 -11.248 1.00 94.00 128 TRP A O 1
ATOM 970 N N . ASP A 1 129 ? 11.374 -1.665 -9.681 1.00 92.69 129 ASP A N 1
ATOM 971 C CA . ASP A 1 129 ? 12.283 -2.707 -10.172 1.00 92.69 129 ASP A CA 1
ATOM 972 C C . ASP A 1 129 ? 12.151 -3.955 -9.295 1.00 92.69 129 ASP A C 1
ATOM 974 O O . ASP A 1 129 ? 12.423 -3.925 -8.088 1.00 92.69 129 ASP A O 1
ATOM 978 N N . HIS A 1 130 ? 11.681 -5.047 -9.894 1.00 89.81 130 HIS A N 1
ATOM 979 C CA . HIS A 1 130 ? 11.272 -6.216 -9.142 1.00 89.81 130 HIS A CA 1
ATOM 980 C C . HIS A 1 130 ? 12.410 -6.868 -8.360 1.00 89.81 130 HIS A C 1
ATOM 982 O O . HIS A 1 130 ? 13.445 -7.267 -8.898 1.00 89.81 130 HIS A O 1
ATOM 988 N N . GLY A 1 131 ? 12.188 -7.026 -7.056 1.00 87.19 131 GLY A N 1
ATOM 989 C CA . GLY A 1 131 ? 13.172 -7.579 -6.134 1.00 87.19 131 GLY A CA 1
ATOM 990 C C . GLY A 1 131 ? 14.361 -6.654 -5.840 1.00 87.19 131 GLY A C 1
ATOM 991 O O . GLY A 1 131 ? 15.296 -7.103 -5.173 1.00 87.19 131 GLY A O 1
ATOM 992 N N . GLN A 1 132 ? 14.342 -5.395 -6.299 1.00 90.12 132 GLN A N 1
ATOM 993 C CA . GLN A 1 132 ? 15.360 -4.379 -5.982 1.00 90.12 132 GLN A CA 1
ATOM 994 C C . GLN A 1 132 ? 14.793 -3.139 -5.297 1.00 90.12 132 GLN A C 1
ATOM 996 O O . GLN A 1 132 ? 15.434 -2.593 -4.394 1.00 90.12 132 GLN A O 1
ATOM 1001 N N . THR A 1 133 ? 13.610 -2.696 -5.712 1.00 92.56 133 THR A N 1
ATOM 1002 C CA . THR A 1 133 ? 12.917 -1.547 -5.134 1.00 92.56 133 THR A CA 1
ATOM 1003 C C . THR A 1 133 ? 11.452 -1.872 -4.856 1.00 92.56 133 THR A C 1
ATOM 1005 O O . THR A 1 133 ? 10.911 -2.876 -5.317 1.00 92.56 133 THR A O 1
ATOM 1008 N N . SER A 1 134 ? 10.808 -1.013 -4.074 1.00 94.25 134 SER A N 1
ATOM 1009 C CA . SER A 1 134 ? 9.404 -1.110 -3.702 1.00 94.25 134 SER A CA 1
ATOM 1010 C C . SER A 1 134 ? 8.652 0.155 -4.093 1.00 94.25 134 SER A C 1
ATOM 1012 O O . SER A 1 134 ? 9.187 1.265 -4.070 1.00 94.25 134 SER A O 1
ATOM 1014 N N . ALA A 1 135 ? 7.363 -0.007 -4.363 1.00 95.00 135 ALA A N 1
ATOM 1015 C CA . ALA A 1 135 ? 6.417 1.097 -4.437 1.00 95.00 135 ALA A CA 1
ATOM 1016 C C . ALA A 1 135 ? 5.404 0.990 -3.292 1.00 95.00 135 ALA A C 1
ATOM 1018 O O . ALA A 1 135 ? 5.166 -0.090 -2.752 1.00 95.00 135 ALA A O 1
ATOM 1019 N N . ALA A 1 136 ? 4.805 2.108 -2.899 1.00 96.12 136 ALA A N 1
ATOM 1020 C CA . ALA A 1 136 ? 3.798 2.118 -1.853 1.00 96.12 136 ALA A CA 1
ATOM 1021 C C . ALA A 1 136 ? 2.725 3.177 -2.070 1.00 96.12 136 ALA A C 1
ATOM 1023 O O . ALA A 1 136 ? 2.931 4.220 -2.693 1.00 96.12 136 ALA A O 1
ATOM 1024 N N . PHE A 1 137 ? 1.575 2.892 -1.484 1.00 97.12 137 PHE A N 1
ATOM 1025 C CA . PHE A 1 137 ? 0.392 3.723 -1.458 1.00 97.12 137 PHE A CA 1
ATOM 1026 C C . PHE A 1 137 ? -0.165 3.749 -0.035 1.00 97.12 137 PHE A C 1
ATOM 1028 O O . PHE A 1 137 ? -0.143 2.726 0.643 1.00 97.12 137 PHE A O 1
ATOM 1035 N N . ALA A 1 138 ? -0.715 4.870 0.417 1.00 96.38 138 ALA A N 1
ATOM 1036 C CA . ALA A 1 138 ? -1.563 4.877 1.598 1.00 96.38 138 ALA A CA 1
ATOM 1037 C C . ALA A 1 138 ? -2.670 5.920 1.526 1.00 96.38 138 ALA A C 1
ATOM 1039 O O . ALA A 1 138 ? -2.486 7.014 0.992 1.00 96.38 138 ALA A O 1
ATOM 1040 N N . TRP A 1 139 ? -3.786 5.572 2.162 1.00 95.69 139 TRP A N 1
ATOM 1041 C CA . TRP A 1 139 ? -4.693 6.540 2.763 1.00 95.69 139 TRP A CA 1
ATOM 1042 C C . TRP A 1 139 ? -4.408 6.582 4.264 1.00 95.69 139 TRP A C 1
ATOM 1044 O O . TRP A 1 139 ? -4.467 5.543 4.915 1.00 95.69 139 TRP A O 1
ATOM 1054 N N . ALA A 1 140 ? -4.112 7.756 4.804 1.00 93.94 140 ALA A N 1
ATOM 1055 C CA . ALA A 1 140 ? -3.987 8.022 6.231 1.00 93.94 140 ALA A CA 1
ATOM 1056 C C . ALA A 1 140 ? -5.250 8.694 6.783 1.00 93.94 140 ALA A C 1
ATOM 1058 O O . ALA A 1 140 ? -6.094 9.169 6.017 1.00 93.94 140 ALA A O 1
ATOM 1059 N N . ASN A 1 141 ? -5.382 8.733 8.111 1.00 91.25 141 ASN A N 1
ATOM 1060 C CA . ASN A 1 141 ? -6.601 9.145 8.817 1.00 91.25 141 ASN A CA 1
ATOM 1061 C C . ASN A 1 141 ? -7.852 8.423 8.284 1.00 91.25 141 ASN A C 1
ATOM 1063 O O . ASN A 1 141 ? -8.878 9.037 7.968 1.00 91.25 141 ASN A O 1
ATOM 1067 N N . VAL A 1 142 ? -7.767 7.101 8.112 1.00 91.25 142 VAL A N 1
ATOM 1068 C CA . VAL A 1 142 ? -8.895 6.314 7.594 1.00 91.25 142 VAL A CA 1
ATOM 1069 C C . VAL A 1 142 ? -10.038 6.206 8.597 1.00 91.25 142 VAL A C 1
ATOM 1071 O O . VAL A 1 142 ? -11.140 5.855 8.192 1.00 91.25 142 VAL A O 1
ATOM 1074 N N . GLU A 1 143 ? -9.842 6.571 9.867 1.00 87.19 143 GLU A N 1
ATOM 1075 C CA . GLU A 1 143 ? -10.934 6.693 10.836 1.00 87.19 143 GLU A CA 1
ATOM 1076 C C . GLU A 1 143 ? -11.934 7.813 10.488 1.00 87.19 143 GLU A C 1
ATOM 1078 O O . GLU A 1 143 ? -13.094 7.758 10.905 1.00 87.19 143 GLU A O 1
ATOM 1083 N N . GLU A 1 144 ? -11.517 8.810 9.695 1.00 84.25 144 GLU A N 1
ATOM 1084 C CA . GLU A 1 144 ? -12.405 9.851 9.157 1.00 84.25 144 GLU A CA 1
ATOM 1085 C C . GLU A 1 144 ? -13.139 9.397 7.883 1.00 84.25 144 GLU A C 1
ATOM 1087 O O . GLU A 1 144 ? -14.076 10.057 7.418 1.00 84.25 144 GLU A O 1
ATOM 1092 N N . SER A 1 145 ? -12.761 8.239 7.336 1.00 80.12 145 SER A N 1
ATOM 1093 C CA . SER A 1 145 ? -13.403 7.624 6.184 1.00 80.12 145 SER A CA 1
ATOM 1094 C C . SER A 1 145 ? -14.308 6.473 6.595 1.00 80.12 145 SER A C 1
ATOM 1096 O O . SER A 1 145 ? -13.894 5.478 7.183 1.00 80.12 145 SER A O 1
ATOM 1098 N N . GLN A 1 146 ? -15.591 6.585 6.251 1.00 76.81 146 GLN A N 1
ATOM 1099 C CA . GLN A 1 146 ? -16.534 5.492 6.491 1.00 76.81 146 GLN A CA 1
ATOM 1100 C C . GLN A 1 146 ? -16.337 4.346 5.500 1.00 76.81 146 GLN A C 1
ATOM 1102 O O . GLN A 1 146 ? -16.648 3.201 5.823 1.00 76.81 146 GLN A O 1
ATOM 1107 N N . ASN A 1 147 ? -15.859 4.642 4.293 1.00 87.31 147 ASN A N 1
ATOM 1108 C CA . ASN A 1 147 ? -15.648 3.661 3.247 1.00 87.31 147 ASN A CA 1
ATOM 1109 C C . ASN A 1 147 ? -14.648 4.156 2.202 1.00 87.31 147 ASN A C 1
ATOM 1111 O O . ASN A 1 147 ? -14.566 5.338 1.874 1.00 87.31 147 ASN A O 1
ATOM 1115 N N . ALA A 1 148 ? -13.948 3.206 1.604 1.00 92.19 148 ALA A N 1
ATOM 1116 C CA . ALA A 1 148 ? -13.130 3.464 0.438 1.00 92.19 148 ALA A CA 1
ATOM 1117 C C . ALA A 1 148 ? -13.219 2.304 -0.546 1.00 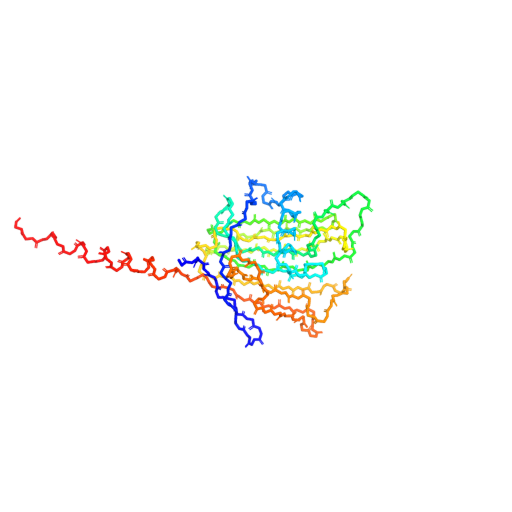92.19 148 ALA A C 1
ATOM 1119 O O . ALA A 1 148 ? -13.588 1.179 -0.193 1.00 92.19 148 ALA A O 1
ATOM 1120 N N . THR A 1 149 ? -12.874 2.586 -1.796 1.00 95.00 149 THR A N 1
ATOM 1121 C CA . THR A 1 149 ? -12.757 1.569 -2.843 1.00 95.00 149 THR A CA 1
ATOM 1122 C C . THR A 1 149 ? -11.376 1.634 -3.454 1.00 95.00 149 THR A C 1
ATOM 1124 O O . THR A 1 149 ? -10.835 2.722 -3.617 1.00 95.00 149 THR A O 1
ATOM 1127 N N . VAL A 1 150 ? -10.815 0.476 -3.785 1.00 96.75 150 VAL A N 1
ATOM 1128 C CA . VAL A 1 150 ? -9.512 0.332 -4.427 1.00 96.75 150 VAL A CA 1
ATOM 1129 C C . VAL A 1 150 ? -9.687 -0.577 -5.633 1.00 96.75 150 VAL A C 1
ATOM 1131 O O . VAL A 1 150 ? -10.212 -1.685 -5.525 1.00 96.75 150 VAL A O 1
ATOM 1134 N N . ASN A 1 151 ? -9.232 -0.104 -6.786 1.00 96.44 151 ASN A N 1
ATOM 1135 C CA . ASN A 1 151 ? -9.194 -0.850 -8.032 1.00 96.44 151 ASN A CA 1
ATOM 1136 C C . ASN A 1 151 ? -7.746 -0.953 -8.489 1.00 96.44 151 ASN A C 1
ATOM 1138 O O . ASN A 1 151 ? -7.063 0.061 -8.626 1.00 96.44 151 ASN A O 1
ATOM 1142 N N . LEU A 1 152 ? -7.306 -2.175 -8.740 1.00 96.25 152 LEU A N 1
ATOM 1143 C CA . LEU A 1 152 ? -5.986 -2.504 -9.243 1.00 96.25 152 LEU A CA 1
ATOM 1144 C C . LEU A 1 152 ? -6.102 -2.962 -10.690 1.00 96.25 152 LEU A C 1
ATOM 1146 O O . LEU A 1 152 ? -7.003 -3.734 -11.032 1.00 96.25 152 LEU A O 1
ATOM 1150 N N . TYR A 1 153 ? -5.162 -2.507 -11.507 1.00 94.81 153 TYR A N 1
ATOM 1151 C CA . TYR A 1 153 ? -5.072 -2.804 -12.925 1.00 94.81 153 TYR A CA 1
ATOM 1152 C C . TYR A 1 153 ? -3.674 -3.329 -13.235 1.00 94.81 153 TYR A C 1
ATOM 1154 O O . TYR A 1 153 ? -2.686 -2.602 -13.106 1.00 94.81 153 TYR A O 1
ATOM 1162 N N . ASP A 1 154 ? -3.606 -4.578 -13.675 1.00 91.12 154 ASP A N 1
ATOM 1163 C CA . ASP A 1 154 ? -2.467 -5.085 -14.421 1.00 91.12 154 ASP A CA 1
ATOM 1164 C C . ASP A 1 154 ? -2.459 -4.386 -15.785 1.00 91.12 154 ASP A C 1
ATOM 1166 O O . ASP A 1 154 ? -3.427 -4.451 -16.545 1.00 91.12 154 ASP A O 1
ATOM 1170 N N . VAL A 1 155 ? -1.391 -3.642 -16.061 1.00 85.69 155 VAL A N 1
ATOM 1171 C CA . VAL A 1 155 ? -1.254 -2.844 -17.285 1.00 85.69 155 VAL A CA 1
ATOM 1172 C C . VAL A 1 155 ? -0.597 -3.629 -18.426 1.00 85.69 155 VAL A C 1
ATOM 1174 O O . VAL A 1 155 ? -0.121 -3.022 -19.382 1.00 85.69 155 VAL A O 1
ATOM 1177 N N . ASP A 1 156 ? -0.565 -4.966 -18.335 1.00 78.19 156 ASP A N 1
ATOM 1178 C CA . ASP A 1 156 ? 0.026 -5.899 -19.310 1.00 78.19 156 ASP A CA 1
ATOM 1179 C C . ASP A 1 156 ? 1.526 -5.645 -19.582 1.00 78.19 156 ASP A C 1
ATOM 1181 O O . ASP A 1 156 ? 2.090 -6.090 -20.586 1.00 78.19 156 ASP A O 1
ATOM 1185 N N . LEU A 1 157 ? 2.194 -4.921 -18.681 1.00 76.31 157 LEU A N 1
ATOM 1186 C CA . LEU A 1 157 ? 3.639 -4.665 -18.704 1.00 76.31 157 LEU A CA 1
ATOM 1187 C C . LEU A 1 157 ? 4.378 -5.478 -17.640 1.00 76.31 157 LEU A C 1
ATOM 1189 O O . LEU A 1 157 ? 5.596 -5.377 -17.526 1.00 76.31 157 LEU A O 1
ATOM 1193 N N . THR A 1 158 ? 3.650 -6.272 -16.858 1.00 82.00 158 THR A N 1
ATOM 1194 C CA . THR A 1 158 ? 4.156 -6.927 -15.658 1.00 82.00 158 THR A CA 1
ATOM 1195 C C . THR A 1 158 ? 3.644 -8.350 -15.583 1.00 82.00 158 THR A C 1
ATOM 1197 O O . THR A 1 158 ? 2.524 -8.646 -15.978 1.00 82.00 158 THR A O 1
ATOM 1200 N N . THR A 1 159 ? 4.490 -9.267 -15.119 1.00 82.50 159 THR A N 1
ATOM 1201 C CA . THR A 1 159 ? 4.089 -10.661 -14.919 1.00 82.50 159 THR A CA 1
ATOM 1202 C C . THR A 1 159 ? 3.934 -10.916 -13.433 1.00 82.50 159 THR A C 1
ATOM 1204 O O . THR A 1 159 ? 4.901 -11.221 -12.742 1.00 82.50 159 THR A O 1
ATOM 1207 N N . PHE A 1 160 ? 2.703 -10.805 -12.946 1.00 86.19 160 PHE A N 1
ATOM 1208 C CA . PHE A 1 160 ? 2.386 -11.131 -11.565 1.00 86.19 160 PHE A CA 1
ATOM 1209 C C . PHE A 1 160 ? 2.263 -12.648 -11.343 1.00 86.19 160 PHE A C 1
ATOM 1211 O O . PHE A 1 160 ? 1.944 -13.418 -12.253 1.00 86.19 160 PHE A O 1
ATOM 1218 N N . GLY A 1 161 ? 2.502 -13.086 -10.102 1.00 84.00 161 GLY A N 1
ATOM 1219 C CA . GLY A 1 161 ? 2.217 -14.458 -9.676 1.00 84.00 161 GLY A CA 1
ATOM 1220 C C . GLY A 1 161 ? 0.722 -14.801 -9.748 1.00 84.00 161 GLY A C 1
ATOM 1221 O O . GLY A 1 161 ? -0.115 -13.941 -9.997 1.00 84.00 161 GLY A O 1
ATOM 1222 N N . ALA A 1 162 ? 0.367 -16.068 -9.502 1.00 84.56 162 ALA A N 1
ATOM 1223 C CA . ALA A 1 162 ? -1.027 -16.526 -9.595 1.00 84.56 162 ALA A CA 1
ATOM 1224 C C . ALA A 1 162 ? -1.974 -15.839 -8.588 1.00 84.56 162 ALA A C 1
ATOM 1226 O O . ALA A 1 162 ? -3.125 -15.575 -8.918 1.00 84.56 162 ALA A O 1
ATOM 1227 N N . GLU A 1 163 ? -1.483 -15.530 -7.385 1.00 88.25 163 GLU A N 1
ATOM 1228 C CA . GLU A 1 163 ? -2.212 -14.807 -6.332 1.00 88.25 163 GLU A CA 1
ATOM 1229 C C . GLU A 1 163 ? -1.330 -13.666 -5.806 1.00 88.25 163 GLU A C 1
ATOM 1231 O O . GLU A 1 163 ? -0.738 -13.771 -4.732 1.00 88.25 163 GLU A O 1
ATOM 1236 N N . PRO A 1 164 ? -1.114 -12.603 -6.590 1.00 92.38 164 PRO A N 1
ATOM 1237 C CA . PRO A 1 164 ? -0.120 -11.592 -6.257 1.00 92.38 164 PRO A CA 1
ATOM 1238 C C . PRO A 1 164 ? -0.585 -10.661 -5.135 1.00 92.38 164 PRO A C 1
ATOM 1240 O O . PRO A 1 164 ? 0.247 -9.990 -4.537 1.00 92.38 164 PRO A O 1
ATOM 1243 N N . ILE A 1 165 ? -1.887 -10.613 -4.848 1.00 95.31 165 ILE A N 1
ATOM 1244 C CA . ILE A 1 165 ? -2.475 -9.710 -3.860 1.00 95.31 165 ILE A CA 1
ATOM 1245 C C . ILE A 1 165 ? -2.603 -10.451 -2.536 1.00 95.31 165 ILE A C 1
ATOM 1247 O O . ILE A 1 165 ? -3.101 -11.576 -2.499 1.00 95.31 165 ILE A O 1
ATOM 1251 N N . GLN A 1 166 ? -2.196 -9.808 -1.450 1.00 95.75 166 GLN A N 1
ATOM 1252 C CA . GLN A 1 166 ? -2.379 -10.313 -0.097 1.00 95.75 166 GLN A CA 1
ATOM 1253 C C . GLN A 1 166 ? -2.895 -9.220 0.832 1.00 95.75 166 GLN A C 1
ATOM 1255 O O . GLN A 1 166 ? -2.532 -8.049 0.711 1.00 95.75 166 GLN A O 1
ATOM 1260 N N . PHE A 1 167 ? -3.738 -9.628 1.768 1.00 96.50 167 PHE A N 1
ATOM 1261 C CA . PHE A 1 167 ? -4.234 -8.803 2.854 1.00 96.50 167 PHE A CA 1
ATOM 1262 C C . PHE A 1 167 ? -3.587 -9.275 4.145 1.00 96.50 167 PHE A C 1
ATOM 1264 O O . PHE A 1 167 ? -3.644 -10.460 4.475 1.00 96.50 167 PHE A O 1
ATOM 1271 N N . VAL A 1 168 ? -2.956 -8.352 4.854 1.00 96.88 168 VAL A N 1
ATOM 1272 C CA . VAL A 1 168 ? -2.155 -8.620 6.042 1.00 96.88 168 VAL A CA 1
ATOM 1273 C C . VAL A 1 168 ? -2.846 -7.983 7.242 1.00 96.88 168 VAL A C 1
ATOM 1275 O O . VAL A 1 168 ? -3.228 -6.812 7.203 1.00 96.88 168 VAL A O 1
ATOM 1278 N N . THR A 1 169 ? -3.026 -8.770 8.297 1.00 96.19 169 THR A N 1
ATOM 1279 C CA . THR A 1 169 ? -3.635 -8.348 9.560 1.00 96.19 169 THR A CA 1
ATOM 1280 C C . THR A 1 169 ? -2.617 -8.456 10.682 1.00 96.19 169 THR A C 1
ATOM 1282 O O . THR A 1 169 ? -1.722 -9.301 10.634 1.00 96.19 169 THR A O 1
ATOM 1285 N N . TYR A 1 170 ? -2.752 -7.610 11.696 1.00 94.62 170 TYR A N 1
ATOM 1286 C CA . TYR A 1 170 ? -1.988 -7.753 12.925 1.00 94.62 170 TYR A CA 1
ATOM 1287 C C . TYR A 1 170 ? -2.722 -8.701 13.883 1.00 94.62 170 TYR A C 1
ATOM 1289 O O . TYR A 1 170 ? -3.873 -8.457 14.232 1.00 94.62 170 TYR A O 1
ATOM 1297 N N . ALA A 1 171 ? -2.089 -9.794 14.296 1.00 91.81 171 ALA A N 1
ATOM 1298 C CA . ALA A 1 171 ? -2.653 -10.773 15.222 1.00 91.81 171 ALA A CA 1
ATOM 1299 C C . ALA A 1 171 ? -1.545 -11.403 16.076 1.00 91.81 171 ALA A C 1
ATOM 1301 O O . ALA A 1 171 ? -0.412 -11.544 15.634 1.00 91.81 171 ALA A O 1
ATOM 1302 N N . ASP A 1 172 ? -1.863 -11.779 17.318 1.00 85.62 172 ASP A N 1
ATOM 1303 C CA . ASP A 1 172 ? -0.936 -12.500 18.208 1.00 85.62 172 ASP A CA 1
ATOM 1304 C C . ASP A 1 172 ? 0.481 -11.879 18.305 1.00 85.62 172 ASP A C 1
ATOM 1306 O O . ASP A 1 172 ? 1.486 -12.583 18.368 1.00 85.62 172 ASP A O 1
ATOM 1310 N N . GLU A 1 173 ? 0.541 -10.542 18.369 1.00 86.06 173 GLU A N 1
ATOM 1311 C CA . GLU A 1 173 ? 1.766 -9.721 18.455 1.00 86.06 173 GLU A CA 1
ATOM 1312 C C . GLU A 1 173 ? 2.619 -9.639 17.169 1.00 86.06 173 GLU A C 1
ATOM 1314 O O . GLU A 1 173 ? 3.696 -9.041 17.209 1.00 86.06 173 GLU A O 1
ATOM 1319 N N . GLY A 1 174 ? 2.135 -10.139 16.027 1.00 93.25 174 GLY A N 1
ATOM 1320 C CA . GLY A 1 174 ? 2.826 -10.053 14.735 1.00 93.25 174 GLY A CA 1
ATOM 1321 C C . GLY A 1 174 ? 1.894 -9.850 13.538 1.00 93.25 174 GLY A C 1
ATOM 1322 O O . GLY A 1 174 ? 0.670 -9.831 13.659 1.00 93.25 174 GLY A O 1
ATOM 1323 N N . TRP A 1 175 ? 2.478 -9.668 12.359 1.00 96.19 175 TRP A N 1
ATOM 1324 C CA . TRP A 1 175 ? 1.739 -9.590 11.100 1.00 96.19 175 TRP A CA 1
ATOM 1325 C C . TRP A 1 175 ? 1.551 -10.968 10.463 1.00 96.19 175 TRP A C 1
ATOM 1327 O O . TRP A 1 175 ? 2.499 -11.738 10.328 1.00 96.19 175 TRP A O 1
ATOM 1337 N N . GLU A 1 176 ? 0.339 -11.259 9.994 1.00 96.75 176 GLU A N 1
ATOM 1338 C CA . GLU A 1 176 ? 0.021 -12.492 9.269 1.00 96.75 176 GLU A CA 1
ATOM 1339 C C . GLU A 1 176 ? -0.896 -12.244 8.062 1.00 96.75 176 GLU A C 1
ATOM 1341 O O . GLU A 1 176 ? -1.591 -11.231 7.971 1.00 96.75 176 GLU A O 1
ATOM 1346 N N . VAL A 1 177 ? -0.910 -13.179 7.107 1.00 96.12 177 VAL A N 1
ATOM 1347 C CA . VAL A 1 177 ? -1.767 -13.091 5.915 1.00 96.12 177 VAL A CA 1
ATOM 1348 C C . VAL A 1 177 ? -3.192 -13.523 6.266 1.00 96.12 177 VAL A C 1
ATOM 1350 O O . VAL A 1 177 ? -3.450 -14.701 6.504 1.00 96.12 177 VAL A O 1
ATOM 1353 N N . ALA A 1 178 ? -4.128 -12.575 6.234 1.00 94.19 178 ALA A N 1
ATOM 1354 C CA . ALA A 1 178 ? -5.556 -12.811 6.440 1.00 94.19 178 ALA A CA 1
ATOM 1355 C C . ALA A 1 178 ? -6.237 -13.431 5.209 1.00 94.19 178 ALA A C 1
ATOM 1357 O O . ALA A 1 178 ? -7.226 -14.154 5.337 1.00 94.19 178 ALA A O 1
ATOM 1358 N N . GLY A 1 179 ? -5.723 -13.138 4.013 1.00 92.69 179 GLY A N 1
ATOM 1359 C CA . GLY A 1 179 ? -6.279 -13.630 2.757 1.00 92.69 179 GLY A CA 1
ATOM 1360 C C . GLY A 1 179 ? -5.468 -13.215 1.538 1.00 92.69 179 GLY A C 1
ATOM 1361 O O . GLY A 1 179 ? -4.628 -12.316 1.608 1.00 92.69 179 GLY A O 1
ATOM 1362 N N . THR A 1 180 ? -5.732 -13.864 0.408 1.00 94.12 180 THR A N 1
ATOM 1363 C CA . THR A 1 180 ? -5.075 -13.587 -0.875 1.00 94.12 180 THR A CA 1
ATOM 1364 C C . THR A 1 180 ? -6.096 -13.286 -1.967 1.00 94.12 180 THR A C 1
ATOM 1366 O O . THR A 1 180 ? -7.290 -13.551 -1.836 1.00 94.12 180 THR A O 1
ATOM 1369 N N . GLY A 1 181 ? -5.629 -12.673 -3.051 1.00 91.44 181 GLY A N 1
ATOM 1370 C CA . GLY A 1 181 ? -6.437 -12.318 -4.207 1.00 91.44 181 GLY A CA 1
ATOM 1371 C C . GLY A 1 181 ? -5.662 -12.479 -5.509 1.00 91.44 181 GLY A C 1
ATOM 1372 O O . GLY A 1 181 ? -4.430 -12.425 -5.548 1.00 91.44 181 GLY A O 1
ATOM 1373 N N . ALA A 1 182 ? -6.408 -12.652 -6.596 1.00 92.06 182 ALA A N 1
ATOM 1374 C CA . ALA A 1 182 ? -5.873 -12.784 -7.943 1.00 92.06 182 ALA A CA 1
ATOM 1375 C C . ALA A 1 182 ? -6.581 -11.827 -8.898 1.00 92.06 182 ALA A C 1
ATOM 1377 O O . ALA A 1 182 ? -7.798 -11.643 -8.815 1.00 92.06 182 ALA A O 1
ATOM 1378 N N . PHE A 1 183 ? -5.828 -11.253 -9.837 1.00 91.75 183 PHE A N 1
ATOM 1379 C CA . PHE A 1 183 ? -6.421 -10.482 -10.922 1.00 91.75 183 PHE A CA 1
ATOM 1380 C C . PHE A 1 183 ? -7.402 -11.346 -11.718 1.00 91.75 183 PHE A C 1
ATOM 1382 O O . PHE A 1 183 ? -7.178 -12.530 -11.978 1.00 91.75 183 PHE A O 1
ATOM 1389 N N . SER A 1 184 ? -8.513 -10.737 -12.121 1.00 90.31 184 SER A N 1
ATOM 1390 C CA . SER A 1 184 ? -9.434 -11.351 -13.070 1.00 90.31 184 SER A CA 1
ATOM 1391 C C . SER A 1 184 ? -8.762 -11.565 -14.430 1.00 90.31 184 SER A C 1
ATOM 1393 O O . SER A 1 184 ? -7.720 -10.989 -14.732 1.00 90.31 184 SER A O 1
ATOM 1395 N N . VAL A 1 185 ? -9.420 -12.317 -15.315 1.00 86.12 185 VAL A N 1
ATOM 1396 C CA . VAL A 1 185 ? -8.975 -12.503 -16.713 1.00 86.12 185 VAL A CA 1
ATOM 1397 C C . VAL A 1 185 ? -8.837 -11.196 -17.505 1.00 86.12 185 VAL A C 1
ATOM 1399 O O . VAL A 1 185 ? -8.279 -11.208 -18.596 1.00 86.12 185 VAL A O 1
ATOM 1402 N N . MET A 1 186 ? -9.380 -10.088 -16.991 1.00 86.75 186 MET A N 1
ATOM 1403 C CA . MET A 1 186 ? -9.253 -8.751 -17.571 1.00 86.75 186 MET A CA 1
ATOM 1404 C C . MET A 1 186 ? -8.142 -7.914 -16.915 1.00 86.75 186 MET A C 1
ATOM 1406 O O . MET A 1 186 ? -8.115 -6.706 -17.123 1.00 86.75 186 MET A O 1
ATOM 1410 N N . GLY A 1 187 ? -7.284 -8.518 -16.085 1.00 90.56 187 GLY A N 1
ATOM 1411 C CA . GLY A 1 187 ? -6.203 -7.812 -15.394 1.00 90.56 187 GLY A CA 1
ATOM 1412 C C . GLY A 1 187 ? -6.694 -6.893 -14.275 1.00 90.56 187 GLY A C 1
ATOM 1413 O O . GLY A 1 187 ? -6.030 -5.925 -13.940 1.00 90.56 187 GLY A O 1
ATOM 1414 N N . GLN A 1 188 ? -7.881 -7.138 -13.710 1.00 92.50 188 GLN A N 1
ATOM 1415 C CA . GLN A 1 188 ? -8.484 -6.244 -12.710 1.00 92.50 188 GLN A CA 1
ATOM 1416 C C . GLN A 1 188 ? -8.765 -6.953 -11.397 1.00 92.50 188 GLN A C 1
ATOM 1418 O O . GLN A 1 188 ? -9.270 -8.080 -11.404 1.00 92.50 188 GLN A O 1
ATOM 1423 N N . TYR A 1 189 ? -8.513 -6.261 -10.290 1.00 94.25 189 TYR A N 1
ATOM 1424 C CA . TYR A 1 189 ? -8.952 -6.663 -8.960 1.00 94.25 189 TYR A CA 1
ATOM 1425 C C . TYR A 1 189 ? -9.506 -5.453 -8.213 1.00 94.25 189 TYR A C 1
ATOM 1427 O O . TYR A 1 189 ? -8.857 -4.414 -8.147 1.00 94.25 189 TYR A O 1
ATOM 1435 N N . ALA A 1 190 ? -10.706 -5.583 -7.656 1.00 94.38 190 ALA A N 1
ATOM 1436 C CA . ALA A 1 190 ? -11.380 -4.504 -6.950 1.00 94.38 190 ALA A CA 1
ATOM 1437 C C . ALA A 1 190 ? -11.820 -4.974 -5.569 1.00 94.38 190 ALA A C 1
ATOM 1439 O O . ALA A 1 190 ? -12.337 -6.084 -5.414 1.00 94.38 190 ALA A O 1
ATOM 1440 N N . PHE A 1 191 ? -11.642 -4.110 -4.581 1.00 94.69 191 PHE A N 1
ATOM 1441 C CA . PHE A 1 191 ? -12.123 -4.328 -3.228 1.00 94.69 191 PHE A CA 1
ATOM 1442 C C . PHE A 1 191 ? -12.539 -3.002 -2.597 1.00 94.69 191 PHE A C 1
ATOM 1444 O O . PHE A 1 191 ? -12.118 -1.921 -3.011 1.00 94.69 191 PHE A O 1
ATOM 1451 N N . SER A 1 192 ? -13.387 -3.087 -1.585 1.00 93.75 192 SER A N 1
ATOM 1452 C CA . SER A 1 192 ? -13.730 -1.962 -0.722 1.00 93.75 192 SER A CA 1
ATOM 1453 C C . SER A 1 192 ? -13.300 -2.260 0.698 1.00 93.75 192 SER A C 1
ATOM 1455 O O . SER A 1 192 ? -13.282 -3.425 1.093 1.00 93.75 192 SER A O 1
ATOM 1457 N N . TYR A 1 193 ? -13.027 -1.225 1.479 1.00 91.50 193 TYR A N 1
ATOM 1458 C CA . TYR A 1 193 ? -12.892 -1.372 2.919 1.00 91.50 193 TYR A CA 1
ATOM 1459 C C . TYR A 1 193 ? -13.797 -0.401 3.663 1.00 91.50 193 TYR A C 1
ATOM 1461 O O . TYR A 1 193 ? -14.114 0.684 3.170 1.00 91.50 193 TYR A O 1
ATOM 1469 N N . GLN A 1 194 ? -14.221 -0.817 4.851 1.00 90.75 194 GLN A N 1
ATOM 1470 C CA . GLN A 1 194 ? -15.040 -0.033 5.761 1.00 90.75 194 GLN A CA 1
ATOM 1471 C C . GLN A 1 194 ? -14.378 0.007 7.135 1.00 90.75 194 GLN A C 1
ATOM 1473 O O . GLN A 1 194 ? -14.056 -1.035 7.707 1.00 90.75 194 GLN A O 1
ATOM 1478 N N . PHE A 1 195 ? -14.215 1.214 7.678 1.00 86.19 195 PHE A N 1
ATOM 1479 C CA . PHE A 1 195 ? -13.786 1.394 9.058 1.00 86.19 195 PHE A CA 1
ATOM 1480 C C . PHE A 1 195 ? -14.915 1.036 10.021 1.00 86.19 195 PHE A C 1
ATOM 1482 O O . PHE A 1 195 ? -16.057 1.488 9.867 1.00 86.19 195 PHE A O 1
ATOM 1489 N N . VAL A 1 196 ? -14.595 0.229 11.034 1.00 80.44 196 VAL A N 1
ATOM 1490 C CA . VAL A 1 196 ? -15.545 -0.144 12.079 1.00 80.44 196 VAL A CA 1
ATOM 1491 C C . VAL A 1 196 ? -15.003 0.329 13.427 1.00 80.44 196 VAL A C 1
ATOM 1493 O O . VAL A 1 196 ? -14.032 -0.234 13.930 1.00 80.44 196 VAL A O 1
ATOM 1496 N N . PRO A 1 197 ? -15.634 1.338 14.060 1.00 65.69 197 PRO A N 1
ATOM 1497 C CA . PRO A 1 197 ? -15.170 1.843 15.343 1.00 65.69 197 PRO A CA 1
ATOM 1498 C C . PRO A 1 197 ? -15.151 0.735 16.394 1.00 65.69 197 PRO A C 1
ATOM 1500 O O . PRO A 1 197 ? -16.139 0.003 16.551 1.00 65.69 197 PRO A O 1
ATOM 1503 N N . ALA A 1 198 ? -14.074 0.660 17.176 1.00 63.41 198 ALA A N 1
ATOM 1504 C CA . ALA A 1 198 ? -13.990 -0.296 18.268 1.00 63.41 198 ALA A CA 1
ATOM 1505 C C . ALA A 1 198 ? -15.220 -0.170 19.207 1.00 63.41 198 ALA A C 1
ATOM 1507 O O . ALA A 1 198 ? -15.647 0.944 19.542 1.00 63.41 198 ALA A O 1
ATOM 1508 N N . PRO A 1 199 ? -15.785 -1.285 19.716 1.00 56.75 199 PRO A N 1
ATOM 1509 C CA . PRO A 1 199 ? -16.988 -1.277 20.559 1.00 56.75 199 PRO A CA 1
ATOM 1510 C C . PRO A 1 199 ? -16.920 -0.340 21.780 1.00 56.75 199 PRO A C 1
ATOM 1512 O O . PRO A 1 199 ? -17.948 0.140 22.265 1.00 56.75 199 PRO A O 1
ATOM 1515 N N . GLY A 1 200 ? -15.712 -0.044 22.278 1.00 54.22 200 GLY A N 1
ATOM 1516 C CA . GLY A 1 200 ? -15.482 0.906 23.369 1.00 54.22 200 GLY A CA 1
ATOM 1517 C C . GLY A 1 200 ? -15.887 2.348 23.034 1.00 54.22 200 GLY A C 1
ATOM 1518 O O . GLY A 1 200 ? -16.451 3.036 23.889 1.00 54.22 200 GLY A O 1
ATOM 1519 N N . ALA A 1 201 ? -15.692 2.786 21.787 1.00 53.75 201 ALA A N 1
ATOM 1520 C CA . ALA A 1 201 ? -16.122 4.103 21.319 1.00 53.75 201 ALA A CA 1
ATOM 1521 C C . ALA A 1 201 ? -17.659 4.210 21.288 1.00 53.75 201 ALA A C 1
ATOM 1523 O O . ALA A 1 201 ? -18.233 5.203 21.747 1.00 53.75 201 ALA A O 1
ATOM 1524 N N . LEU A 1 202 ? -18.344 3.139 20.867 1.00 55.44 202 LEU A N 1
ATOM 1525 C CA . LEU A 1 202 ? -19.810 3.053 20.890 1.00 55.44 202 LEU A CA 1
ATOM 1526 C C . LEU A 1 202 ? -20.371 3.107 22.323 1.00 55.44 202 LEU A C 1
ATOM 1528 O O . LEU A 1 202 ? -21.382 3.771 22.576 1.00 55.44 202 LEU A O 1
ATOM 1532 N N . ALA A 1 203 ? -19.703 2.464 23.285 1.00 52.06 203 ALA A N 1
ATOM 1533 C CA . ALA A 1 203 ? -20.108 2.485 24.692 1.00 52.06 203 ALA A CA 1
ATOM 1534 C C . ALA A 1 203 ? -19.989 3.885 25.330 1.00 52.06 203 ALA A C 1
ATOM 1536 O O . ALA A 1 203 ? -20.849 4.279 26.125 1.00 52.06 203 ALA A O 1
ATOM 1537 N N . LEU A 1 204 ? -18.967 4.666 24.962 1.00 53.78 204 LEU A N 1
ATOM 1538 C CA . LEU A 1 204 ? -18.785 6.042 25.439 1.00 53.78 204 LEU A CA 1
ATOM 1539 C C . LEU A 1 204 ? -19.837 7.003 24.866 1.00 53.78 204 LEU A C 1
ATOM 1541 O O . LEU A 1 204 ? -20.374 7.826 25.612 1.00 53.78 204 LEU A O 1
ATOM 1545 N N . ILE A 1 205 ? -20.210 6.853 23.590 1.00 57.88 205 ILE A N 1
ATOM 1546 C CA . ILE A 1 205 ? -21.315 7.612 22.977 1.00 57.88 205 ILE A CA 1
ATOM 1547 C C . ILE A 1 205 ? -22.642 7.289 23.679 1.00 57.88 205 ILE A C 1
ATOM 1549 O O . ILE A 1 205 ? -23.407 8.199 24.019 1.00 57.88 205 ILE A O 1
ATOM 1553 N N . ALA A 1 206 ? -22.897 6.012 23.982 1.00 55.19 206 ALA A N 1
ATOM 1554 C CA . ALA A 1 206 ? -24.078 5.608 24.740 1.00 55.19 206 ALA A CA 1
ATOM 1555 C C . ALA A 1 206 ? -24.101 6.253 26.140 1.00 55.19 206 ALA A C 1
ATOM 1557 O O . ALA A 1 206 ? -25.118 6.822 26.541 1.00 55.19 206 ALA A O 1
ATOM 1558 N N . LEU A 1 207 ? -22.979 6.245 26.868 1.00 56.34 207 LEU A N 1
ATOM 1559 C CA . LEU A 1 207 ? -22.865 6.863 28.195 1.00 56.34 207 LEU A CA 1
ATOM 1560 C C . LEU A 1 207 ? -23.035 8.394 28.161 1.00 56.34 207 LEU A C 1
ATOM 1562 O O . LEU A 1 207 ? -23.723 8.950 29.023 1.00 56.34 207 LEU A O 1
ATOM 1566 N N . ALA A 1 208 ? -22.490 9.083 27.156 1.00 58.28 208 ALA A N 1
ATOM 1567 C CA . ALA A 1 208 ? -22.662 10.527 26.971 1.00 58.28 208 ALA A CA 1
ATOM 1568 C C . ALA A 1 208 ? -24.120 10.920 26.643 1.00 58.28 208 ALA A C 1
ATOM 1570 O O . ALA A 1 208 ? -24.611 11.958 27.101 1.00 58.28 208 ALA A O 1
ATOM 1571 N N . GLY A 1 209 ? -24.859 10.059 25.933 1.00 53.81 209 GLY A N 1
ATOM 1572 C CA . GLY A 1 209 ? -26.292 10.234 25.668 1.00 53.81 209 GLY A CA 1
ATOM 1573 C C . GLY A 1 209 ? -27.180 10.137 26.919 1.00 53.81 209 GLY A C 1
ATOM 1574 O O . GLY A 1 209 ? -28.250 10.750 26.978 1.00 53.81 209 GLY A O 1
ATOM 1575 N N . PHE A 1 210 ? -26.739 9.426 27.962 1.00 56.34 210 PHE A N 1
ATOM 1576 C CA . PHE A 1 210 ? -27.482 9.308 29.223 1.00 56.34 210 PHE A CA 1
ATOM 1577 C C . PHE A 1 210 ? -27.179 10.421 30.241 1.00 56.34 210 PHE A C 1
ATOM 1579 O O . PHE A 1 210 ? -28.002 10.671 31.128 1.00 56.34 210 PHE A O 1
ATOM 1586 N N . THR A 1 211 ? -26.055 11.134 30.131 1.00 53.66 211 THR A N 1
ATOM 1587 C CA . THR A 1 211 ? -25.673 12.183 31.101 1.00 53.66 211 THR A CA 1
ATOM 1588 C C . THR A 1 211 ? -26.304 13.549 30.810 1.00 53.66 211 THR A C 1
ATOM 1590 O O . THR A 1 211 ? -26.554 14.324 31.737 1.00 53.66 211 THR A O 1
ATOM 1593 N N . THR A 1 212 ? -26.681 13.833 29.562 1.00 50.22 212 THR A N 1
ATOM 1594 C CA . THR A 1 212 ? -27.282 15.119 29.150 1.00 50.22 212 THR A CA 1
ATOM 1595 C C . THR A 1 212 ? -28.757 15.284 29.539 1.00 50.22 212 THR A C 1
ATOM 1597 O O . THR A 1 212 ? -29.279 16.400 29.540 1.00 50.22 212 THR A O 1
ATOM 1600 N N . ARG A 1 213 ? -29.448 14.221 29.976 1.00 49.97 213 ARG A N 1
ATOM 1601 C CA . ARG A 1 213 ? -30.875 14.290 30.360 1.00 49.97 213 ARG A CA 1
ATOM 1602 C C . ARG A 1 213 ? -31.147 14.744 31.800 1.00 49.97 213 ARG A C 1
ATOM 1604 O O . ARG A 1 213 ? -32.308 14.821 32.199 1.00 49.97 213 ARG A O 1
ATOM 1611 N N . LYS A 1 214 ? -30.119 15.080 32.593 1.00 50.94 214 LYS A N 1
ATOM 1612 C CA . LYS A 1 214 ? -30.259 15.341 34.042 1.00 50.94 214 LYS A CA 1
ATOM 1613 C C . LYS A 1 214 ? -30.162 16.810 34.481 1.00 50.94 214 LYS A C 1
ATOM 1615 O O . LYS A 1 214 ? -29.799 17.079 35.623 1.00 50.94 214 LYS A O 1
ATOM 1620 N N . ARG A 1 215 ? -30.547 17.777 33.638 1.00 54.84 215 ARG A N 1
ATOM 1621 C CA . ARG A 1 215 ? -30.709 19.184 34.068 1.00 54.84 215 ARG A CA 1
ATOM 1622 C C . ARG A 1 215 ? -31.931 19.876 33.457 1.00 54.84 215 ARG A C 1
ATOM 1624 O O . ARG A 1 215 ? -31.834 20.824 32.691 1.00 54.84 215 ARG A O 1
ATOM 1631 N N . ARG A 1 216 ? -33.123 19.431 33.862 1.00 55.00 216 ARG A N 1
ATOM 1632 C CA . ARG A 1 216 ? -34.319 20.289 33.865 1.00 55.00 216 ARG A CA 1
ATOM 1633 C C . ARG A 1 216 ? -35.270 19.862 34.980 1.00 55.00 216 ARG A C 1
ATOM 1635 O O . ARG A 1 216 ? -36.145 19.033 34.764 1.00 55.00 216 ARG A O 1
ATOM 1642 N N . ARG A 1 217 ? -35.039 20.397 36.185 1.00 49.47 217 ARG A N 1
ATOM 1643 C CA . ARG A 1 217 ? -36.038 20.629 37.250 1.00 49.47 217 ARG A CA 1
ATOM 1644 C C . ARG A 1 217 ? -35.365 21.235 38.487 1.00 49.47 217 ARG A C 1
ATOM 1646 O O . ARG A 1 217 ? -34.927 20.507 39.372 1.00 49.47 217 ARG A O 1
ATOM 1653 N N . ARG A 1 218 ? -35.298 22.561 38.535 1.00 44.00 218 ARG A N 1
ATOM 1654 C CA . ARG A 1 218 ? -36.019 23.435 39.475 1.00 44.00 218 ARG A CA 1
ATOM 1655 C C . ARG A 1 218 ? -35.630 24.875 39.189 1.00 44.00 218 ARG A C 1
ATOM 1657 O O . ARG A 1 218 ? -34.430 25.096 38.928 1.00 44.00 218 ARG A O 1
#

Sequence (218 aa):
MADYIEVSGSGESFILEAGQLDILYGNDHQFSMSELDLLAATLQNDGVDTAGRISFLLTETNAGLSFVGLFDGVPFNDPSGSISDHFLGLSSTTTTGSDWYATGDNGTQTDWYDLGNDTQLINSLFAWDHGQTSAAFAWANVEESQNATVNLYDVDLTTFGAEPIQFVTYADEGWEVAGTGAFSVMGQYAFSYQFVPAPGALALIALAGFTTRKRRRR

Foldseek 3Di:
DFWWKWKFWPHDIFIAGAAEDAWDPDPPLEGDQQSLLRVLVQQVVLPHQQALAFEWHWYQYPLGTKTKTKHRRDNAADPPPADWQDKKWKKKKWFPPWDKHWDADPVKDWDKDDPPPRMIMIIIIHTYHGNRHMIMIMTHPCVVTQKMKMKMADPVSDDGDQFRYFYWHDDPNGIDTRDTHGQDPRRMIMMMMGTDDDVVVVVVVVVVVVVVVPPDDD

Secondary structure (DSSP, 8-state):
---EEEEE-SS-EEEEE-EE------SSS---HHHHHHHHHHHHHTT---TT-EEEEEEEETTEEEEEEEES--SS---TT----EEEEEEEEE-TT-EEEEE-STT-EEEEEEEETTEEEEEEEEEE-TTT--EEEEEE-GGG-S-EEEEEEE-SS----SS-EEEEEEETTEEEEEEEE---TTSEEEEEEEEE--HHHHHHHHHHHHHTTS----

Nearest PDB structures (foldseek):
  8um6-assembly2_B  TM=4.274E-01  e=1.184E-02  Bacillus subtilis
  7me6-assembly1_A  TM=3.996E-01  e=2.585E-02  Bacillus subtilis
  4o8q-assembly1_A  TM=3.577E-01  e=7.459E-02  Bos taurus
  5nzv-assembly1_D  TM=3.351E-01  e=1.303E-01  Mus musculus
  4q56-assembly1_A  TM=4.171E-01  e=5.466E+00  Cornu aspersum

Solvent-accessible surface area (backbone atoms only — not comparable to full-atom values): 11277 Å² total; per-residue (Å²): 128,66,52,37,32,44,36,42,47,96,83,56,72,41,70,23,28,40,40,82,44,97,33,56,86,59,89,79,38,39,65,53,70,69,42,50,18,49,53,24,40,54,36,43,75,48,67,37,82,34,63,68,19,39,38,34,36,34,27,37,33,69,53,37,44,24,45,36,36,37,35,20,30,34,59,65,64,52,72,84,84,59,63,54,58,35,48,39,34,37,40,36,37,35,28,64,67,38,43,62,30,51,36,43,39,80,77,41,46,78,48,78,43,81,74,52,94,62,31,29,38,38,44,31,39,40,12,19,20,81,81,35,25,47,26,39,38,32,40,22,26,36,84,64,18,69,46,36,40,42,36,39,32,58,72,84,64,47,88,73,57,85,58,27,32,37,34,35,17,42,52,98,95,38,45,41,79,64,46,74,40,51,64,42,100,81,30,38,42,58,36,35,39,31,52,49,80,41,70,67,61,57,52,51,54,55,52,56,64,63,62,73,74,78,79,86,88,130